Protein AF-A0A662G614-F1 (afdb_monomer_lite)

Foldseek 3Di:
DVVLLVVLVVLLVVLVVVVPDDDPVSVVLNVCLQVVLLVLLCCLLPDDLVVLLVVLVVLLVVLVVVQDDPDLCLLVQLVLLLLLLVQQLVCCVVPVDSLRSLLVCVVVPSPHQLSVQLNVCVVVVNPSVVSVVPGPDPSVVQLVVLSVVGDPSSNVSSVVVSVVSVVVSVVSVVVSVVLVVVVVVCVVVLVVLLVVLLVVLCCQQPPPDQHDSVSSSVSSSSSLSVQLSVQLSVCCVPPNNVSSNSRSSSSSSVSSSSNSVVCVVVPDDPDDPDD

Radius of gyration: 27.74 Å; chains: 1; bounding box: 68×32×70 Å

Sequence (275 aa):
MVTVAAFALAIELACWLATKRAHPRALATVGVSLALPLIASLAFVCLSEWWRLTIYSAAALLSWRLAPRVRVSLRRRYSELESLYLKLSKGLAVHGSIERALVEAAAEGVAASGVDDVARAVRSGTPLSRAMAKARDYGLASAIWACSRGGAKSAQVLEGLVRAVRVKSRIASEVEAELRTIEFRAKAVSAAVLTSLALLTLCSAYVLSPPDALRILCSAYLNSALLFSSSAAFFRLLYGGRGALAHATQALATFHLALTLASMLWPLPASGPLK

pLDDT: mean 76.11, std 12.01, range [36.31, 90.44]

Structure (mmCIF, N/CA/C/O backbone):
data_AF-A0A662G614-F1
#
_entry.id   AF-A0A662G614-F1
#
loop_
_atom_site.group_PDB
_atom_site.id
_atom_site.type_symbol
_atom_site.label_atom_id
_atom_site.label_alt_id
_atom_site.label_comp_id
_atom_site.label_asym_id
_atom_site.label_entity_id
_atom_site.label_seq_id
_atom_site.pdbx_PDB_ins_code
_atom_site.Cartn_x
_atom_site.Ca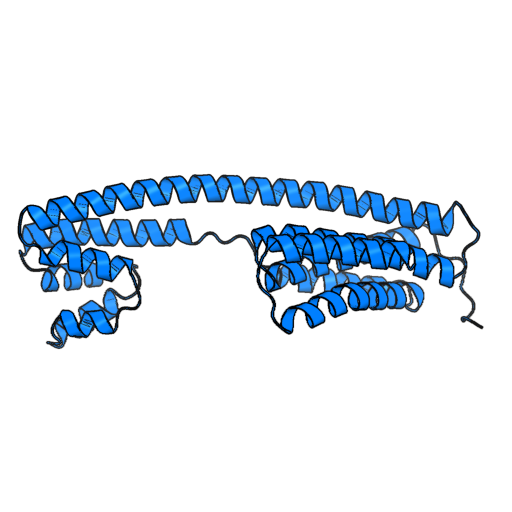rtn_y
_atom_site.Cartn_z
_atom_site.occupancy
_atom_site.B_iso_or_equiv
_atom_site.auth_seq_id
_atom_site.auth_comp_id
_atom_site.auth_asym_id
_atom_site.auth_atom_id
_atom_site.pdbx_PDB_model_num
ATOM 1 N N . MET A 1 1 ? 29.367 6.658 -14.139 1.00 39.22 1 MET A N 1
ATOM 2 C CA . MET A 1 1 ? 28.912 5.664 -13.133 1.00 39.22 1 MET A CA 1
ATOM 3 C C . MET A 1 1 ? 29.012 6.194 -11.701 1.00 39.22 1 MET A C 1
ATOM 5 O O . MET A 1 1 ? 28.018 6.112 -10.993 1.00 39.22 1 MET A O 1
ATOM 9 N N . VAL A 1 2 ? 30.140 6.793 -11.289 1.00 39.25 2 VAL A N 1
ATOM 10 C CA . VAL A 1 2 ? 30.345 7.332 -9.922 1.00 39.25 2 VAL A CA 1
ATOM 11 C C . VAL A 1 2 ? 29.312 8.397 -9.521 1.00 39.25 2 VAL A C 1
ATOM 13 O O . VAL A 1 2 ? 28.788 8.351 -8.417 1.00 39.25 2 VAL A O 1
ATOM 16 N N . THR A 1 3 ? 28.943 9.304 -10.428 1.00 48.22 3 THR A N 1
ATOM 17 C CA . THR A 1 3 ? 28.003 10.408 -10.153 1.00 48.22 3 THR A CA 1
ATOM 18 C C . THR A 1 3 ? 26.567 9.955 -9.896 1.00 48.22 3 THR A C 1
ATOM 20 O O . THR A 1 3 ? 25.885 10.529 -9.057 1.00 48.22 3 THR A O 1
ATOM 23 N N . VAL A 1 4 ? 26.106 8.899 -10.567 1.00 48.53 4 VAL A N 1
ATOM 24 C CA . VAL A 1 4 ? 24.734 8.382 -10.421 1.00 48.53 4 VAL A CA 1
ATOM 25 C C . VAL A 1 4 ? 24.623 7.409 -9.256 1.00 48.53 4 VAL A C 1
ATOM 27 O O . VAL A 1 4 ? 23.631 7.453 -8.541 1.00 48.53 4 VAL A O 1
ATOM 30 N N . ALA A 1 5 ? 25.655 6.598 -8.997 1.00 48.97 5 ALA A N 1
ATOM 31 C CA . ALA A 1 5 ? 25.738 5.841 -7.751 1.00 48.97 5 ALA A CA 1
ATOM 32 C C . ALA A 1 5 ? 25.752 6.795 -6.548 1.00 48.97 5 ALA A C 1
ATOM 34 O O . ALA A 1 5 ? 25.019 6.565 -5.595 1.00 48.97 5 ALA A O 1
ATOM 35 N N . ALA A 1 6 ? 26.500 7.903 -6.634 1.00 50.03 6 ALA A N 1
ATOM 36 C CA . ALA A 1 6 ? 26.504 8.960 -5.628 1.00 50.03 6 ALA A CA 1
ATOM 37 C C . ALA A 1 6 ? 25.151 9.679 -5.514 1.00 50.03 6 ALA A C 1
ATOM 39 O O . ALA A 1 6 ? 24.736 9.986 -4.405 1.00 50.03 6 ALA A O 1
ATOM 40 N N . PHE A 1 7 ? 24.435 9.909 -6.618 1.00 55.03 7 PHE A N 1
ATOM 41 C CA . PHE A 1 7 ? 23.106 10.529 -6.598 1.00 55.03 7 PHE A CA 1
ATOM 42 C C . PHE A 1 7 ? 22.022 9.592 -6.042 1.00 55.03 7 PHE A C 1
ATOM 44 O O . PHE A 1 7 ? 21.208 10.015 -5.228 1.00 55.03 7 PHE A O 1
ATOM 51 N N . ALA A 1 8 ? 22.044 8.306 -6.405 1.00 56.88 8 ALA A N 1
ATOM 52 C CA . ALA A 1 8 ? 21.176 7.280 -5.827 1.00 56.88 8 ALA A CA 1
ATOM 53 C C . ALA A 1 8 ? 21.454 7.107 -4.325 1.00 56.88 8 ALA A C 1
ATOM 55 O O . ALA A 1 8 ? 20.518 7.106 -3.528 1.00 56.88 8 ALA A O 1
ATOM 56 N N . LEU A 1 9 ? 22.736 7.073 -3.934 1.00 59.84 9 LEU A N 1
ATOM 57 C CA . LEU A 1 9 ? 23.162 7.119 -2.533 1.00 59.84 9 LEU A CA 1
ATOM 58 C C . LEU A 1 9 ? 22.688 8.397 -1.844 1.00 59.84 9 LEU A C 1
ATOM 60 O O . LEU A 1 9 ? 22.216 8.316 -0.721 1.00 59.84 9 LEU A O 1
ATOM 64 N N . ALA A 1 10 ? 22.769 9.559 -2.492 1.00 59.75 10 ALA A N 1
ATOM 65 C CA . ALA A 1 10 ? 22.331 10.829 -1.920 1.00 59.75 10 ALA A CA 1
ATOM 66 C C . ALA A 1 10 ? 20.809 10.879 -1.716 1.00 59.75 10 ALA A C 1
ATOM 68 O O . ALA A 1 10 ? 20.361 11.346 -0.672 1.00 59.75 10 ALA A O 1
ATOM 69 N N . ILE A 1 11 ? 20.013 10.356 -2.655 1.00 63.00 11 ILE A N 1
ATOM 70 C CA . ILE A 1 11 ? 18.554 10.228 -2.510 1.00 63.00 11 ILE A CA 1
ATOM 71 C C . ILE A 1 11 ? 18.213 9.257 -1.377 1.00 63.00 11 ILE A C 1
ATOM 73 O O . ILE A 1 11 ? 17.389 9.575 -0.517 1.00 63.00 11 ILE A O 1
ATOM 77 N N . GLU A 1 12 ? 18.861 8.089 -1.335 1.00 59.84 12 GLU A N 1
ATOM 78 C CA . GLU A 1 12 ? 18.658 7.130 -0.249 1.00 59.84 12 GLU A CA 1
ATOM 79 C C . GLU A 1 12 ? 19.067 7.711 1.107 1.00 59.84 12 GLU A C 1
ATOM 81 O O . GLU A 1 12 ? 18.325 7.553 2.077 1.00 59.84 12 GLU A O 1
ATOM 86 N N . LEU A 1 13 ? 20.190 8.432 1.172 1.00 59.84 13 LEU A N 1
ATOM 87 C CA . LEU A 1 13 ? 20.691 9.095 2.375 1.00 59.84 13 LEU A CA 1
ATOM 88 C C . LEU A 1 13 ? 19.757 10.230 2.822 1.00 59.84 13 LEU A C 1
ATOM 90 O O . LEU A 1 13 ? 19.479 10.354 4.012 1.00 59.84 13 LEU A O 1
ATOM 94 N N . ALA A 1 14 ? 19.213 11.023 1.896 1.00 58.59 14 ALA A N 1
ATOM 95 C CA . ALA A 1 14 ? 18.261 12.093 2.194 1.00 58.59 14 ALA A CA 1
ATOM 96 C C . ALA A 1 14 ? 16.925 11.543 2.726 1.00 58.59 14 ALA A C 1
ATOM 98 O O . ALA A 1 14 ? 16.431 11.991 3.763 1.00 58.59 14 ALA A O 1
ATOM 99 N N . CYS A 1 15 ? 16.366 10.509 2.088 1.00 58.72 15 CYS A N 1
ATOM 100 C CA . CYS A 1 15 ? 15.181 9.811 2.600 1.00 58.72 15 CYS A CA 1
ATOM 101 C C . CYS A 1 15 ? 15.453 9.080 3.928 1.00 58.72 15 CYS A C 1
ATOM 103 O O . CYS A 1 15 ? 14.560 8.943 4.772 1.00 58.72 15 CYS A O 1
ATOM 105 N N . TRP A 1 16 ? 16.683 8.612 4.142 1.00 63.28 16 TRP A N 1
ATOM 106 C CA . TRP A 1 16 ? 17.129 7.997 5.390 1.00 63.28 16 TRP A CA 1
ATOM 107 C C . TRP A 1 16 ? 17.225 9.016 6.536 1.00 63.28 16 TRP A C 1
ATOM 109 O O . TRP A 1 16 ? 16.670 8.767 7.610 1.00 63.28 16 TRP A O 1
ATOM 119 N N . LEU A 1 17 ? 17.813 10.194 6.296 1.00 57.22 17 LEU A N 1
ATOM 120 C CA . LEU A 1 17 ? 17.855 11.310 7.250 1.00 57.22 17 LEU A CA 1
ATOM 121 C C . LEU A 1 17 ? 16.446 11.786 7.627 1.00 57.22 17 LEU A C 1
ATOM 123 O O . LEU A 1 17 ? 16.172 12.041 8.801 1.00 57.22 17 LEU A O 1
ATOM 127 N N . ALA A 1 18 ? 15.522 11.809 6.664 1.00 55.72 18 ALA A N 1
ATOM 128 C CA . ALA A 1 18 ? 14.125 12.161 6.908 1.00 55.72 18 ALA A CA 1
ATOM 129 C C . ALA A 1 18 ? 13.377 11.151 7.806 1.00 55.72 18 ALA A C 1
ATOM 131 O O . ALA A 1 18 ? 12.386 11.511 8.436 1.00 55.72 18 ALA A O 1
ATOM 132 N N . THR A 1 19 ? 13.833 9.893 7.901 1.00 55.09 19 THR A N 1
ATOM 133 C CA . THR A 1 19 ? 13.103 8.811 8.596 1.00 55.09 19 THR A CA 1
ATOM 134 C C . THR A 1 19 ? 13.703 8.368 9.944 1.00 55.09 19 THR A C 1
ATOM 136 O O . THR A 1 19 ? 13.180 7.434 10.555 1.00 55.09 19 THR A O 1
ATOM 139 N N . LYS A 1 20 ? 14.743 9.058 10.454 1.00 49.66 20 LYS A N 1
ATOM 140 C CA . LYS A 1 20 ? 15.314 8.964 11.827 1.00 49.66 20 LYS A CA 1
ATOM 141 C C . LYS A 1 20 ? 15.357 7.555 12.465 1.00 49.66 20 LYS A C 1
ATOM 143 O O . LYS A 1 20 ? 15.019 7.396 13.638 1.00 49.66 20 LYS A O 1
ATOM 148 N N . ARG A 1 21 ? 15.777 6.502 11.748 1.00 49.00 21 ARG A N 1
ATOM 149 C CA . ARG A 1 21 ? 16.014 5.170 12.356 1.00 49.00 21 ARG A CA 1
ATOM 150 C C . ARG A 1 21 ? 17.241 4.477 11.755 1.00 49.00 21 ARG A C 1
ATOM 152 O O . ARG A 1 21 ? 17.197 3.995 10.626 1.00 49.00 21 ARG A O 1
ATOM 159 N N . ALA A 1 22 ? 18.320 4.400 12.535 1.00 47.94 22 ALA A N 1
ATOM 160 C CA . ALA A 1 22 ? 19.547 3.678 12.202 1.00 47.94 22 ALA A CA 1
ATOM 161 C C . ALA A 1 22 ? 19.478 2.222 12.708 1.00 47.94 22 ALA A C 1
ATOM 163 O O . ALA A 1 22 ? 19.281 1.978 13.894 1.00 47.94 22 ALA A O 1
ATOM 164 N N . HIS A 1 23 ? 19.623 1.250 11.803 1.00 52.94 23 HIS A N 1
ATOM 165 C CA . HIS A 1 23 ? 19.752 -0.182 12.107 1.00 52.94 23 HIS A CA 1
ATOM 166 C C . HIS A 1 23 ? 20.558 -0.868 10.981 1.00 52.94 23 HIS A C 1
ATOM 168 O O . HIS A 1 23 ? 20.475 -0.417 9.838 1.00 52.94 23 HIS A O 1
ATOM 174 N N . PRO A 1 24 ? 21.250 -1.999 11.232 1.00 51.75 24 PRO A N 1
ATOM 175 C CA . PRO A 1 24 ? 22.040 -2.747 10.236 1.00 51.75 24 PRO A CA 1
ATOM 176 C C . PRO A 1 24 ? 21.230 -3.219 9.015 1.00 51.75 24 PRO A C 1
ATOM 178 O O . PRO A 1 24 ? 21.784 -3.477 7.951 1.00 51.75 24 PRO A O 1
ATOM 181 N N . ARG A 1 25 ? 19.895 -3.242 9.120 1.00 54.78 25 ARG A N 1
ATOM 182 C CA . ARG A 1 25 ? 18.977 -3.473 7.993 1.00 54.78 25 ARG A CA 1
ATOM 183 C C . ARG A 1 25 ? 19.072 -2.400 6.894 1.00 54.78 25 ARG A C 1
ATOM 185 O O . ARG A 1 25 ? 18.639 -2.666 5.781 1.00 54.78 25 ARG A O 1
ATOM 192 N N . ALA A 1 26 ? 19.629 -1.221 7.186 1.00 53.09 26 ALA A N 1
ATOM 193 C CA . ALA A 1 26 ? 19.780 -0.121 6.233 1.00 53.09 26 ALA A CA 1
ATOM 194 C C . ALA A 1 26 ? 20.907 -0.356 5.208 1.00 53.09 26 ALA A C 1
ATOM 196 O O . ALA A 1 26 ? 20.728 -0.062 4.030 1.00 53.09 26 ALA A O 1
ATOM 197 N N . LEU A 1 27 ? 22.032 -0.954 5.616 1.00 58.38 27 LEU A N 1
ATOM 198 C CA . LEU A 1 27 ? 23.119 -1.307 4.691 1.00 58.38 27 LEU A CA 1
ATOM 199 C C . LEU A 1 27 ? 22.676 -2.382 3.693 1.00 58.38 27 LEU A C 1
ATOM 201 O O . LEU A 1 27 ? 22.980 -2.295 2.508 1.00 58.38 27 LEU A O 1
ATOM 205 N N . ALA A 1 28 ? 21.880 -3.349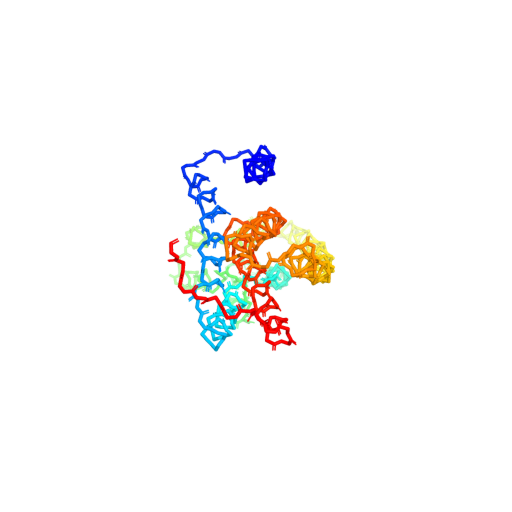 4.158 1.00 60.69 28 ALA A N 1
ATOM 206 C CA . ALA A 1 28 ? 21.289 -4.363 3.292 1.00 60.69 28 ALA A CA 1
ATOM 207 C C . ALA A 1 28 ? 20.357 -3.747 2.234 1.00 60.69 28 ALA A C 1
ATOM 209 O O . ALA A 1 28 ? 20.366 -4.187 1.091 1.00 60.69 28 ALA A O 1
ATOM 210 N N . THR A 1 29 ? 19.584 -2.708 2.578 1.00 62.81 29 THR A N 1
ATOM 211 C CA . THR A 1 29 ? 18.721 -2.030 1.597 1.00 62.81 29 THR A CA 1
ATOM 212 C C . THR A 1 29 ? 19.511 -1.241 0.557 1.00 62.81 29 THR A C 1
ATOM 214 O O . THR A 1 29 ? 19.190 -1.355 -0.618 1.00 62.81 29 THR A O 1
ATOM 217 N N . VAL A 1 30 ? 20.579 -0.541 0.955 1.00 63.66 30 VAL A N 1
ATOM 218 C CA . VAL A 1 30 ? 21.462 0.187 0.020 1.00 63.66 30 VAL A CA 1
ATOM 219 C C . VAL A 1 30 ? 22.172 -0.789 -0.926 1.00 63.66 30 VAL A C 1
ATOM 221 O O . VAL A 1 30 ? 22.232 -0.574 -2.135 1.00 63.66 30 VAL A O 1
ATOM 224 N N . GLY A 1 31 ? 22.657 -1.917 -0.393 1.00 65.81 31 GLY A N 1
ATOM 225 C CA . GLY A 1 31 ? 23.265 -2.977 -1.198 1.00 65.81 31 GLY A CA 1
ATOM 226 C C . GLY A 1 31 ? 22.298 -3.556 -2.233 1.00 65.81 31 GLY A C 1
ATOM 227 O O . GLY A 1 31 ? 22.670 -3.734 -3.390 1.00 65.81 31 GLY A O 1
ATOM 228 N N . VAL A 1 32 ? 21.037 -3.785 -1.852 1.00 70.94 32 VAL A N 1
ATOM 229 C CA . VAL A 1 32 ? 19.990 -4.253 -2.777 1.00 70.94 32 VAL A CA 1
ATOM 230 C C . VAL A 1 32 ? 19.685 -3.209 -3.854 1.00 70.94 32 VAL A C 1
ATOM 232 O O . VAL A 1 32 ? 19.549 -3.580 -5.019 1.00 70.94 32 VAL A O 1
ATOM 235 N N . SER A 1 33 ? 19.639 -1.922 -3.506 1.00 68.75 33 SER A N 1
ATOM 236 C CA . SER A 1 33 ? 19.368 -0.834 -4.456 1.00 68.75 33 SER A CA 1
ATOM 237 C C . SER A 1 33 ? 20.437 -0.660 -5.534 1.00 68.75 33 SER A C 1
ATOM 239 O O . SER A 1 33 ? 20.126 -0.159 -6.611 1.00 68.75 33 SER A O 1
ATOM 241 N N . LEU A 1 34 ? 21.671 -1.100 -5.280 1.00 70.94 34 LEU A N 1
ATOM 242 C CA . LEU A 1 34 ? 22.760 -1.093 -6.262 1.00 70.94 34 LEU A CA 1
ATOM 243 C C . LEU A 1 34 ? 22.887 -2.434 -7.000 1.00 70.94 34 LEU A C 1
ATOM 245 O O . LEU A 1 34 ? 23.072 -2.462 -8.216 1.00 70.94 34 LEU A O 1
ATOM 249 N N . ALA A 1 35 ? 22.763 -3.555 -6.285 1.00 78.81 35 ALA A N 1
ATOM 250 C CA . ALA A 1 35 ? 22.972 -4.883 -6.856 1.00 78.81 35 ALA A CA 1
ATOM 251 C C . ALA A 1 35 ? 21.825 -5.323 -7.772 1.00 78.81 35 ALA A C 1
ATOM 253 O O . ALA A 1 35 ? 22.065 -5.892 -8.835 1.00 78.81 35 ALA A O 1
ATOM 254 N N . LEU A 1 36 ? 20.573 -5.062 -7.387 1.00 82.88 36 LEU A N 1
ATOM 255 C CA . LEU A 1 36 ? 19.414 -5.564 -8.122 1.00 82.88 36 LEU A CA 1
ATOM 256 C C . LEU A 1 36 ? 19.290 -4.952 -9.536 1.00 82.88 36 LEU A C 1
ATOM 258 O O . LEU A 1 36 ? 19.113 -5.719 -10.486 1.00 82.88 36 LEU A O 1
ATOM 262 N N . PRO A 1 37 ? 19.448 -3.625 -9.730 1.00 85.69 37 PRO A N 1
ATOM 263 C CA . PRO A 1 37 ? 19.449 -3.026 -11.068 1.00 85.69 37 PRO A CA 1
ATOM 264 C C . PRO A 1 37 ? 20.630 -3.491 -11.928 1.00 85.69 37 PRO A C 1
ATOM 266 O O . PRO A 1 37 ? 20.484 -3.658 -13.140 1.00 85.69 37 PRO A O 1
ATOM 269 N N . LEU A 1 38 ? 21.788 -3.757 -11.311 1.00 81.31 38 LEU A N 1
ATOM 270 C CA . LEU A 1 38 ? 22.963 -4.286 -12.006 1.00 81.31 38 LEU A CA 1
ATOM 271 C C . LEU A 1 38 ? 22.713 -5.703 -12.527 1.00 81.31 38 LEU A C 1
ATOM 273 O O . LEU A 1 38 ? 22.938 -5.963 -13.706 1.00 81.31 38 LEU A O 1
ATOM 277 N N . ILE A 1 39 ? 22.203 -6.598 -11.676 1.00 84.69 39 ILE A N 1
ATOM 278 C CA . ILE A 1 39 ? 21.858 -7.977 -12.054 1.00 84.69 39 ILE A CA 1
ATOM 279 C C . ILE A 1 39 ? 20.809 -7.971 -13.170 1.00 84.69 39 ILE A C 1
ATOM 281 O O . ILE A 1 39 ? 20.954 -8.689 -14.158 1.00 84.69 39 ILE A O 1
ATOM 285 N N . ALA A 1 40 ? 19.776 -7.133 -13.043 1.00 85.88 40 ALA A N 1
ATOM 286 C CA . ALA A 1 40 ? 18.742 -7.006 -14.061 1.00 85.88 40 ALA A CA 1
ATOM 287 C C . ALA A 1 40 ? 19.309 -6.492 -15.394 1.00 85.88 40 ALA A C 1
ATOM 289 O O . ALA A 1 40 ? 18.959 -7.023 -16.441 1.00 85.88 40 ALA A O 1
ATOM 290 N N . SER A 1 41 ? 20.227 -5.526 -15.371 1.00 84.25 41 SER A N 1
ATOM 291 C CA . SER A 1 41 ? 20.857 -4.992 -16.586 1.00 84.25 41 SER A CA 1
ATOM 292 C C . SER A 1 41 ? 21.836 -5.982 -17.230 1.00 84.25 41 SER A C 1
ATOM 294 O O . SER A 1 41 ? 21.876 -6.088 -18.452 1.00 84.25 41 SER A O 1
ATOM 296 N N . LEU A 1 42 ? 22.574 -6.761 -16.432 1.00 80.62 42 LEU A N 1
ATOM 297 C CA . LEU A 1 42 ? 23.428 -7.850 -16.923 1.00 80.62 42 LEU A CA 1
ATOM 298 C C . LEU A 1 42 ? 22.600 -8.938 -17.608 1.00 80.62 42 LEU A C 1
ATOM 300 O O . LEU A 1 42 ? 22.906 -9.328 -18.731 1.00 80.62 42 LEU A O 1
ATOM 304 N N . ALA A 1 43 ? 21.510 -9.377 -16.973 1.00 82.06 43 ALA A N 1
ATOM 305 C CA . ALA A 1 43 ? 20.579 -10.328 -17.573 1.00 82.06 43 ALA A CA 1
ATOM 306 C C . ALA A 1 43 ? 20.003 -9.793 -18.897 1.00 82.06 43 ALA A C 1
ATOM 308 O O . ALA A 1 43 ? 19.879 -10.544 -19.862 1.00 82.06 43 ALA A O 1
ATOM 309 N N . PHE A 1 44 ? 19.730 -8.488 -18.978 1.00 83.62 44 PHE A N 1
ATOM 310 C CA . PHE A 1 44 ? 19.230 -7.864 -20.199 1.00 83.62 44 PHE A CA 1
ATOM 311 C C . PHE A 1 44 ? 20.250 -7.913 -21.335 1.00 83.62 44 PHE A C 1
ATOM 313 O O . PHE A 1 44 ? 19.849 -8.058 -22.474 1.00 83.62 44 PHE A O 1
ATOM 320 N N . VAL A 1 45 ? 21.551 -7.802 -21.069 1.00 80.88 45 VAL A N 1
ATOM 321 C CA . VAL A 1 45 ? 22.570 -7.832 -22.133 1.00 80.88 45 VAL A CA 1
ATOM 322 C C . VAL A 1 45 ? 22.970 -9.265 -22.493 1.00 80.88 45 VAL A C 1
ATOM 324 O O . VAL A 1 45 ? 23.131 -9.578 -23.668 1.00 80.88 45 VAL A O 1
ATOM 327 N N . CYS A 1 46 ? 23.097 -10.149 -21.502 1.00 81.06 46 CYS A N 1
ATOM 328 C CA . CYS A 1 46 ? 23.657 -11.490 -21.686 1.00 81.06 46 CYS A CA 1
ATOM 329 C C . CYS A 1 46 ? 22.659 -12.535 -22.200 1.00 81.06 46 CYS A C 1
ATOM 331 O O . CYS A 1 46 ? 23.070 -13.541 -22.774 1.00 81.06 46 CYS A O 1
ATOM 333 N N . LEU A 1 47 ? 21.360 -12.355 -21.957 1.00 82.62 47 LEU A N 1
ATOM 334 C CA . LEU A 1 47 ? 20.355 -13.354 -22.319 1.00 82.62 47 LEU A CA 1
ATOM 335 C C . LEU A 1 47 ? 19.853 -13.173 -23.751 1.00 82.62 47 LEU A C 1
ATOM 337 O O . LEU A 1 47 ? 19.895 -12.070 -24.288 1.00 82.62 47 LEU A O 1
ATOM 341 N N . SER A 1 48 ? 19.310 -14.233 -24.350 1.00 82.50 48 SER A N 1
ATOM 342 C CA . SER A 1 48 ? 18.567 -14.136 -25.610 1.00 82.50 48 SER A CA 1
ATOM 343 C C . SER A 1 48 ? 17.205 -13.464 -25.405 1.00 82.50 48 SER A C 1
ATOM 345 O O . SER A 1 48 ? 16.651 -13.466 -24.303 1.00 82.50 48 SER A O 1
ATOM 347 N N . GLU A 1 49 ? 16.638 -12.905 -26.472 1.00 80.50 49 GLU A N 1
ATOM 348 C CA . GLU A 1 49 ? 15.393 -12.125 -26.434 1.00 80.50 49 GLU A CA 1
ATOM 349 C C . GLU A 1 49 ? 14.216 -12.896 -25.813 1.00 80.50 49 GLU A C 1
ATOM 351 O O . GLU A 1 49 ? 13.527 -12.381 -24.930 1.00 80.50 49 GLU A O 1
ATOM 356 N N . TRP A 1 50 ? 14.039 -14.164 -26.193 1.00 83.31 50 TRP A N 1
ATOM 357 C CA . TRP A 1 50 ? 13.014 -15.045 -25.624 1.00 83.31 50 TRP A CA 1
ATOM 358 C C . TRP A 1 50 ? 13.186 -15.256 -24.117 1.00 83.31 50 TRP A C 1
ATOM 360 O O . TRP A 1 50 ? 12.209 -15.252 -23.362 1.00 83.31 50 TRP A O 1
ATOM 370 N N . TRP A 1 51 ? 14.427 -15.397 -23.648 1.00 85.25 51 TRP A N 1
ATOM 371 C CA . TRP A 1 51 ? 14.702 -15.618 -22.230 1.00 85.25 51 TRP A CA 1
ATOM 372 C C . TRP A 1 51 ? 14.496 -14.342 -21.407 1.00 85.25 51 TRP A C 1
ATOM 374 O O . TRP A 1 51 ? 13.911 -14.401 -20.324 1.00 85.25 51 TRP A O 1
ATOM 384 N N . ARG A 1 52 ? 14.872 -13.176 -21.955 1.00 86.81 52 ARG A N 1
ATOM 385 C CA . ARG A 1 52 ? 14.565 -11.858 -21.368 1.00 86.81 52 ARG A CA 1
ATOM 386 C C . ARG A 1 52 ? 13.059 -11.681 -21.189 1.00 86.81 52 ARG A C 1
ATOM 388 O O . ARG A 1 52 ? 12.610 -11.373 -20.086 1.00 86.81 52 ARG A O 1
ATOM 395 N N . LEU A 1 53 ? 12.279 -11.928 -22.247 1.00 87.56 53 LEU A N 1
ATOM 396 C CA . LEU A 1 53 ? 10.821 -11.794 -22.222 1.00 87.56 53 LEU A CA 1
ATOM 397 C C . LEU A 1 53 ? 10.216 -12.652 -21.106 1.00 87.56 53 LEU A C 1
ATOM 399 O O . LEU A 1 53 ? 9.429 -12.158 -20.299 1.00 87.56 53 LEU A O 1
ATOM 403 N N . THR A 1 54 ? 10.629 -13.918 -21.033 1.00 87.12 54 THR A N 1
ATOM 404 C CA . THR A 1 54 ? 10.120 -14.878 -20.048 1.00 87.12 54 THR A CA 1
ATOM 405 C C . THR A 1 54 ? 10.462 -14.451 -18.619 1.00 87.12 54 THR A C 1
ATOM 407 O O . THR A 1 54 ? 9.574 -14.373 -17.768 1.00 87.12 54 THR A O 1
ATOM 410 N N . ILE A 1 55 ? 11.728 -14.106 -18.354 1.00 88.81 55 ILE A N 1
ATOM 411 C CA . ILE A 1 55 ? 12.199 -13.724 -17.016 1.00 88.81 55 ILE A CA 1
ATOM 412 C C . ILE A 1 55 ? 11.539 -12.432 -16.539 1.00 88.81 55 ILE A C 1
ATOM 414 O O . ILE A 1 55 ? 11.016 -12.398 -15.424 1.00 88.81 55 ILE A O 1
ATOM 418 N N . TYR A 1 56 ? 11.523 -11.377 -17.358 1.00 90.12 56 TYR A N 1
ATOM 419 C CA . TYR A 1 56 ? 10.956 -10.097 -16.929 1.00 90.12 56 TYR A CA 1
ATOM 420 C C . TYR A 1 56 ? 9.431 -10.143 -16.825 1.00 90.12 56 TYR A C 1
ATOM 422 O O . TYR A 1 56 ? 8.880 -9.531 -15.912 1.00 90.12 56 TYR A O 1
ATOM 430 N N . SER A 1 57 ? 8.747 -10.928 -17.665 1.00 87.88 57 SER A N 1
ATOM 431 C CA . SER A 1 57 ? 7.303 -11.165 -17.521 1.00 87.88 57 SER A CA 1
ATOM 432 C C . SER A 1 57 ? 6.984 -11.908 -16.223 1.00 87.88 57 SER A C 1
ATOM 434 O O . SER A 1 57 ? 6.097 -11.495 -15.473 1.00 87.88 57 SER A O 1
ATOM 436 N N . ALA A 1 58 ? 7.738 -12.966 -15.908 1.00 89.94 58 ALA A N 1
ATOM 437 C CA . ALA A 1 58 ? 7.577 -13.710 -14.661 1.00 89.94 58 ALA A CA 1
ATOM 438 C C . ALA A 1 58 ? 7.882 -12.834 -13.435 1.00 89.94 58 ALA A C 1
ATOM 440 O O . ALA A 1 58 ? 7.112 -12.828 -12.473 1.00 89.94 58 ALA A O 1
ATOM 441 N N . ALA A 1 59 ? 8.959 -12.044 -13.481 1.00 87.19 59 ALA A N 1
ATOM 442 C CA . ALA A 1 59 ? 9.330 -11.119 -12.416 1.00 87.19 59 ALA A CA 1
ATOM 443 C C . ALA A 1 59 ? 8.274 -10.020 -12.211 1.00 87.19 59 ALA A C 1
ATOM 445 O O . ALA A 1 59 ? 7.917 -9.726 -11.068 1.00 87.19 59 ALA A O 1
ATOM 446 N N . ALA A 1 60 ? 7.724 -9.449 -13.288 1.00 87.81 60 ALA A N 1
ATOM 447 C CA . ALA A 1 60 ? 6.652 -8.457 -13.220 1.00 87.81 60 ALA A CA 1
ATOM 448 C C . ALA A 1 60 ? 5.364 -9.052 -12.624 1.00 87.81 60 ALA A C 1
ATOM 450 O O . ALA A 1 60 ? 4.747 -8.443 -11.751 1.00 87.81 60 ALA A O 1
ATOM 451 N N . LEU A 1 61 ? 4.989 -10.272 -13.022 1.00 88.12 61 LEU A N 1
ATOM 452 C CA . LEU A 1 61 ? 3.808 -10.958 -12.494 1.00 88.12 61 LEU A CA 1
ATOM 453 C C . LEU A 1 61 ? 3.969 -11.325 -11.010 1.00 88.12 61 LEU A C 1
ATOM 455 O O . LEU A 1 61 ? 3.057 -11.112 -10.207 1.00 88.12 61 LEU A O 1
ATOM 459 N N . LEU A 1 62 ? 5.127 -11.874 -10.638 1.00 87.38 62 LEU A N 1
ATOM 460 C CA . LEU A 1 62 ? 5.426 -12.277 -9.266 1.00 87.38 62 LEU A CA 1
ATOM 461 C C . LEU A 1 62 ? 5.458 -11.059 -8.338 1.00 87.38 62 LEU A C 1
ATOM 463 O O . LEU A 1 62 ? 4.801 -11.060 -7.298 1.00 87.38 62 LEU A O 1
ATOM 467 N N . SER A 1 63 ? 6.168 -10.002 -8.735 1.00 84.44 63 SER A N 1
ATOM 468 C CA . SER A 1 63 ? 6.235 -8.759 -7.963 1.00 84.44 63 SER A CA 1
ATOM 469 C C . SER A 1 63 ? 4.869 -8.086 -7.849 1.00 84.44 63 SER A C 1
ATOM 471 O O . SER A 1 63 ? 4.514 -7.674 -6.752 1.00 84.44 63 SER A O 1
ATOM 473 N N . TRP A 1 64 ? 4.041 -8.083 -8.900 1.00 81.06 64 TRP A N 1
ATOM 474 C CA . TRP A 1 64 ? 2.662 -7.584 -8.827 1.00 81.06 64 TRP A CA 1
ATOM 475 C C . TRP A 1 64 ? 1.780 -8.377 -7.851 1.00 81.06 64 TRP A C 1
ATOM 477 O O . TRP A 1 64 ? 0.949 -7.801 -7.145 1.00 81.06 64 TRP A O 1
ATOM 487 N N . ARG A 1 65 ? 1.950 -9.705 -7.778 1.00 82.62 65 ARG A N 1
ATOM 488 C CA . ARG A 1 65 ? 1.229 -10.549 -6.808 1.00 82.62 65 ARG A CA 1
ATOM 489 C C . ARG A 1 65 ? 1.688 -10.310 -5.371 1.00 82.62 65 ARG A C 1
ATOM 491 O O . ARG A 1 65 ? 0.864 -10.371 -4.461 1.00 82.62 65 ARG A O 1
ATOM 498 N N . LEU A 1 66 ? 2.982 -10.066 -5.177 1.00 79.69 66 LEU A N 1
ATOM 499 C CA . LEU A 1 66 ? 3.595 -9.848 -3.865 1.00 79.69 66 LEU A CA 1
ATOM 500 C C . LEU A 1 66 ? 3.506 -8.391 -3.390 1.00 79.69 66 LEU A C 1
ATOM 502 O O . LEU A 1 66 ? 3.655 -8.131 -2.195 1.00 79.69 66 LEU A O 1
ATOM 506 N N . ALA A 1 67 ? 3.267 -7.445 -4.300 1.00 72.75 67 ALA A N 1
ATOM 507 C CA . ALA A 1 67 ? 3.164 -6.032 -3.989 1.00 72.75 67 ALA A CA 1
ATOM 508 C C . ALA A 1 67 ? 2.001 -5.796 -3.012 1.00 72.75 67 ALA A C 1
ATOM 510 O O . ALA A 1 67 ? 0.853 -6.167 -3.298 1.00 72.75 67 ALA A O 1
ATOM 511 N N . PRO A 1 68 ? 2.259 -5.178 -1.844 1.00 67.62 68 PRO A N 1
ATOM 512 C CA . PRO A 1 68 ? 1.192 -4.875 -0.913 1.00 67.62 68 PRO A CA 1
ATOM 513 C C . PRO A 1 68 ? 0.231 -3.892 -1.570 1.00 67.62 68 PRO A C 1
ATOM 515 O O . PRO A 1 68 ? 0.622 -2.825 -2.046 1.00 67.62 68 PRO A O 1
ATOM 518 N N . ARG A 1 69 ? -1.045 -4.272 -1.591 1.00 67.31 69 ARG A N 1
ATOM 519 C CA . ARG A 1 69 ? -2.137 -3.398 -2.019 1.00 67.31 69 ARG A CA 1
ATOM 520 C C . ARG A 1 69 ? -2.519 -2.500 -0.852 1.00 67.31 69 ARG A C 1
ATOM 522 O O . ARG A 1 69 ? -2.534 -2.980 0.285 1.00 67.31 69 ARG A O 1
ATOM 529 N N . VAL A 1 70 ? -2.889 -1.245 -1.120 1.00 58.56 70 VAL A N 1
ATOM 530 C CA . VAL A 1 70 ? -3.567 -0.415 -0.115 1.00 58.56 70 VAL A CA 1
ATOM 531 C C . VAL A 1 70 ? -4.835 -1.157 0.308 1.00 58.56 70 VAL A C 1
ATOM 533 O O . VAL A 1 70 ? -5.824 -1.207 -0.417 1.00 58.56 70 VAL A O 1
ATOM 536 N N . ARG A 1 71 ? -4.799 -1.800 1.475 1.00 55.31 71 ARG A N 1
ATOM 537 C CA . ARG A 1 71 ? -5.981 -2.359 2.128 1.00 55.31 71 ARG A CA 1
ATOM 538 C C . ARG A 1 71 ? -6.170 -1.601 3.424 1.00 55.31 71 ARG A C 1
ATOM 540 O O . ARG A 1 71 ? -5.607 -1.962 4.453 1.00 55.31 71 ARG A O 1
ATOM 547 N N . VAL A 1 72 ? -6.963 -0.539 3.369 1.00 54.78 72 VAL A N 1
ATOM 548 C CA . VAL A 1 72 ? -7.389 0.167 4.573 1.00 54.78 72 VAL A CA 1
ATOM 549 C C . VAL A 1 72 ? -8.532 -0.640 5.193 1.00 54.78 72 VAL A C 1
ATOM 551 O O . VAL A 1 72 ? -9.702 -0.430 4.904 1.00 54.78 72 VAL A O 1
ATOM 554 N N . SER A 1 73 ? -8.208 -1.609 6.056 1.00 60.31 73 SER A N 1
ATOM 555 C CA . SER A 1 73 ? -9.225 -2.346 6.832 1.00 60.31 73 SER A CA 1
ATOM 556 C C . SER A 1 73 ? -9.786 -1.534 8.008 1.00 60.31 73 SER A C 1
ATOM 558 O O . SER A 1 73 ? -10.641 -2.021 8.747 1.00 60.31 73 SER A O 1
ATOM 560 N N . LEU A 1 74 ? -9.338 -0.284 8.176 1.00 64.38 74 LEU A N 1
ATOM 561 C CA . LEU A 1 74 ? -9.758 0.601 9.262 1.00 64.38 74 LEU A CA 1
ATOM 562 C C . LEU A 1 74 ? -11.256 0.894 9.217 1.00 64.38 74 LEU A C 1
ATOM 564 O O . LEU A 1 74 ? -11.887 0.885 10.265 1.00 64.38 74 LEU A O 1
ATOM 568 N N . ARG A 1 75 ? -11.846 1.072 8.027 1.00 69.19 75 ARG A N 1
ATOM 569 C CA . ARG A 1 75 ? -13.293 1.295 7.896 1.00 69.19 75 ARG A CA 1
ATOM 570 C C . ARG A 1 75 ? -14.098 0.129 8.467 1.00 69.19 75 ARG A C 1
ATOM 572 O O . ARG A 1 75 ? -15.007 0.345 9.260 1.00 69.19 75 ARG A O 1
ATOM 579 N N . ARG A 1 76 ? -13.717 -1.102 8.113 1.00 75.56 76 ARG A N 1
ATOM 580 C CA . ARG A 1 76 ? -14.350 -2.322 8.630 1.00 75.56 76 ARG A CA 1
ATOM 581 C C . ARG A 1 76 ? -14.183 -2.423 10.149 1.00 75.56 76 ARG A C 1
ATOM 583 O O . ARG A 1 76 ? -15.160 -2.622 10.864 1.00 75.56 76 ARG A O 1
ATOM 590 N N . ARG A 1 77 ? -12.975 -2.160 10.651 1.00 78.19 77 ARG A N 1
ATOM 591 C CA . ARG A 1 77 ? -12.693 -2.164 12.091 1.00 78.19 77 ARG A CA 1
ATOM 592 C C . ARG A 1 77 ? -13.492 -1.104 12.859 1.00 78.19 77 ARG A C 1
ATOM 594 O O . ARG A 1 77 ? -13.990 -1.382 13.943 1.00 78.19 77 ARG A O 1
ATOM 601 N N . TYR A 1 78 ? -13.640 0.104 12.314 1.00 81.69 78 TYR A N 1
ATOM 602 C CA . TYR A 1 78 ? -14.453 1.152 12.934 1.00 81.69 78 TYR A CA 1
ATOM 603 C C . TYR A 1 78 ? -15.943 0.810 12.902 1.00 81.69 78 TYR A C 1
ATOM 605 O O . TYR A 1 78 ? -16.608 1.020 13.909 1.00 81.69 78 TYR A O 1
ATOM 613 N N . SER A 1 79 ? -16.453 0.204 11.824 1.00 80.81 79 SER A N 1
ATOM 614 C CA . SER A 1 79 ? -17.841 -0.280 11.797 1.00 80.81 79 SER A CA 1
ATOM 615 C C . SER A 1 79 ? -18.102 -1.401 12.810 1.00 80.81 79 SER A C 1
ATOM 617 O O . SER A 1 79 ? -19.139 -1.407 13.468 1.00 80.81 79 SER A O 1
ATOM 619 N N . GLU A 1 80 ? -17.142 -2.311 13.001 1.00 85.75 80 GLU A N 1
ATOM 620 C CA . GLU A 1 80 ? -17.228 -3.378 14.005 1.00 85.75 80 GLU A CA 1
ATOM 621 C C . GLU A 1 80 ? -17.260 -2.787 15.427 1.00 85.75 80 GLU A C 1
ATOM 623 O O . GLU A 1 80 ? -18.121 -3.151 16.228 1.00 85.75 80 GLU A O 1
ATOM 628 N N . LEU A 1 81 ? -16.404 -1.802 15.723 1.00 84.81 81 LEU A N 1
ATOM 629 C CA . LEU A 1 81 ? -16.398 -1.099 17.013 1.00 84.81 81 LEU A CA 1
ATOM 630 C C . LEU A 1 81 ? -17.661 -0.262 17.251 1.00 84.81 81 LEU A C 1
ATOM 632 O O . LEU A 1 81 ? -18.179 -0.249 18.365 1.00 84.81 81 LEU A O 1
ATOM 636 N N . GLU A 1 82 ? -18.179 0.415 16.225 1.00 86.81 82 GLU A N 1
ATOM 637 C CA . GLU A 1 82 ? -19.443 1.148 16.329 1.00 86.81 82 GLU A CA 1
ATOM 638 C C . GLU A 1 82 ? -20.593 0.199 16.682 1.00 86.81 82 GLU A C 1
ATOM 640 O O . GLU A 1 82 ? -21.364 0.480 17.602 1.00 86.81 82 GLU A O 1
ATOM 645 N N . SER A 1 83 ? -20.668 -0.949 15.999 1.00 86.81 83 SER A N 1
ATOM 646 C CA . SER A 1 83 ? -21.686 -1.966 16.271 1.00 86.81 83 SER A CA 1
ATOM 647 C C . SER A 1 83 ? -21.597 -2.492 17.706 1.00 86.81 83 SER A C 1
ATOM 649 O O . SER A 1 83 ? -22.617 -2.586 18.386 1.00 86.81 83 SER A O 1
ATOM 651 N N . LEU A 1 84 ? -20.381 -2.735 18.207 1.00 86.81 84 LEU A N 1
ATOM 652 C CA . LEU A 1 84 ? -20.136 -3.153 19.584 1.00 86.81 84 LEU A CA 1
ATOM 653 C C . LEU A 1 84 ? -20.645 -2.109 20.585 1.00 86.81 84 LEU A C 1
ATOM 655 O O . LEU A 1 84 ? -21.378 -2.451 21.510 1.00 86.81 84 LEU A O 1
ATOM 659 N N . TYR A 1 85 ? -20.280 -0.838 20.412 1.00 88.56 85 TYR A N 1
ATOM 660 C CA . TYR A 1 85 ? -20.639 0.215 21.366 1.00 88.56 85 TYR A CA 1
ATOM 661 C C . TYR A 1 85 ? -22.148 0.483 21.398 1.00 88.56 85 TYR A C 1
ATOM 663 O O . TYR A 1 85 ? -22.704 0.688 22.476 1.00 88.56 85 TYR A O 1
ATOM 671 N N . LEU A 1 86 ? -22.817 0.428 20.241 1.00 86.88 86 LEU A N 1
ATOM 672 C CA . LEU A 1 86 ? -24.274 0.558 20.143 1.00 86.88 86 LEU A CA 1
ATOM 673 C C . LEU A 1 86 ? -25.014 -0.619 20.786 1.00 86.88 86 LEU A C 1
ATOM 675 O O . LEU A 1 86 ? -26.064 -0.420 21.395 1.00 86.88 86 LEU A O 1
ATOM 679 N N . LYS A 1 87 ? -24.499 -1.846 20.658 1.00 87.31 87 LYS A N 1
ATOM 680 C CA . LYS A 1 87 ? -25.114 -3.004 21.320 1.00 87.31 87 LYS A CA 1
ATOM 681 C C . LYS A 1 87 ? -24.891 -2.986 22.821 1.00 87.31 87 LYS A C 1
ATOM 683 O O . LYS A 1 87 ? -25.827 -3.240 23.568 1.00 87.31 87 LYS A O 1
ATOM 688 N N . LEU A 1 88 ? -23.695 -2.611 23.271 1.00 85.19 88 LEU A N 1
ATOM 689 C CA . LEU A 1 88 ? -23.415 -2.478 24.697 1.00 85.19 88 LEU A CA 1
ATOM 690 C C . LEU A 1 88 ? -24.281 -1.399 25.345 1.00 85.19 88 LEU A C 1
ATOM 692 O O . LEU A 1 88 ? -24.824 -1.647 26.415 1.00 85.19 88 LEU A O 1
ATOM 696 N N . SER A 1 89 ? -24.479 -0.243 24.702 1.00 84.44 89 SER A N 1
ATOM 697 C CA . SER A 1 89 ? -25.338 0.808 25.262 1.00 84.44 89 SER A CA 1
ATOM 698 C C . SER A 1 89 ? -26.793 0.352 25.413 1.00 84.44 89 SER A C 1
ATOM 700 O O . SER A 1 89 ? -27.398 0.601 26.456 1.00 84.44 89 SER A O 1
ATOM 702 N N . LYS A 1 90 ? -27.329 -0.379 24.425 1.00 85.19 90 LYS A N 1
ATOM 703 C CA . LYS A 1 90 ? -28.662 -0.997 24.498 1.00 85.19 90 LYS A CA 1
ATOM 704 C C . LYS A 1 90 ? -28.735 -2.072 25.582 1.00 85.19 90 LYS A C 1
ATOM 706 O O . LYS A 1 90 ? -29.616 -2.011 26.431 1.00 85.19 90 LYS A O 1
ATOM 711 N N . GLY A 1 91 ? -27.790 -3.011 25.601 1.00 82.44 91 GLY A N 1
ATOM 712 C CA . GLY A 1 91 ? -27.764 -4.101 26.578 1.00 82.44 91 GLY A CA 1
ATOM 713 C C . GLY A 1 91 ? -27.598 -3.607 28.019 1.00 82.44 91 GLY A C 1
ATOM 714 O O . GLY A 1 91 ? -28.217 -4.142 28.933 1.00 82.44 91 GLY A O 1
ATOM 715 N N . LEU A 1 92 ? -26.837 -2.531 28.244 1.00 83.31 92 LEU A N 1
ATOM 716 C CA . LEU A 1 92 ? -26.737 -1.885 29.559 1.00 83.31 92 LEU A CA 1
ATOM 717 C C . LEU A 1 92 ? -28.047 -1.234 29.995 1.00 83.31 92 LEU A C 1
ATOM 719 O O . LEU A 1 92 ? -28.378 -1.305 31.176 1.00 83.31 92 LEU A O 1
ATOM 723 N N . ALA A 1 93 ? -28.789 -0.627 29.066 1.00 81.38 93 ALA A N 1
ATOM 724 C CA . ALA A 1 93 ? -30.092 -0.041 29.364 1.00 81.38 93 ALA A CA 1
ATOM 725 C C . ALA A 1 93 ? -31.141 -1.107 29.728 1.00 81.38 93 ALA A C 1
ATOM 727 O O . ALA A 1 93 ? -31.986 -0.851 30.579 1.00 81.38 93 ALA A O 1
ATOM 728 N N . VAL A 1 94 ? -31.070 -2.296 29.117 1.00 81.88 94 VAL A N 1
ATOM 729 C CA . VAL A 1 94 ? -32.028 -3.390 29.353 1.00 81.88 94 VAL A CA 1
ATOM 730 C C . VAL A 1 94 ? -31.650 -4.239 30.572 1.00 81.88 94 VAL A C 1
ATOM 732 O O . VAL A 1 94 ? -32.500 -4.537 31.406 1.00 81.88 94 VAL A O 1
ATOM 735 N N . HIS A 1 95 ? -30.381 -4.632 30.702 1.00 79.94 95 HIS A N 1
ATOM 736 C CA . HIS A 1 95 ? -29.961 -5.645 31.679 1.00 79.94 95 HIS A CA 1
ATOM 737 C C . HIS A 1 95 ? -29.236 -5.080 32.899 1.00 79.94 95 HIS A C 1
ATOM 739 O O . HIS A 1 95 ? -29.014 -5.822 33.858 1.00 79.94 95 HIS A O 1
ATOM 745 N N . GLY A 1 96 ? -28.786 -3.819 32.854 1.00 76.38 96 GLY A N 1
ATOM 746 C CA . GLY A 1 96 ? -27.991 -3.185 33.914 1.00 76.38 96 GLY A CA 1
ATOM 747 C C . GLY A 1 96 ? -26.625 -3.837 34.180 1.00 76.38 96 GLY A C 1
ATOM 748 O O . GLY A 1 96 ? -25.876 -3.368 35.032 1.00 76.38 96 GLY A O 1
ATOM 749 N N . SER A 1 97 ? -26.286 -4.908 33.455 1.00 82.56 97 SER A N 1
ATOM 750 C CA . SER A 1 97 ? -25.073 -5.704 33.623 1.00 82.56 97 SER A CA 1
ATOM 751 C C . SER A 1 97 ? -24.301 -5.772 32.315 1.00 82.56 97 SER A C 1
ATOM 753 O O . SER A 1 97 ? -24.818 -6.200 31.280 1.00 82.56 97 SER A O 1
ATOM 755 N N . I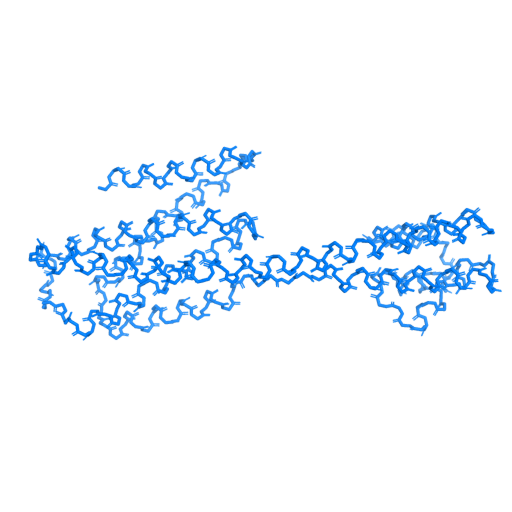LE A 1 98 ? -23.028 -5.392 32.387 1.00 84.88 98 ILE A N 1
ATOM 756 C CA . ILE A 1 98 ? -22.112 -5.446 31.251 1.00 84.88 98 ILE A CA 1
ATOM 757 C C . ILE A 1 98 ? -21.846 -6.883 30.784 1.00 84.88 98 ILE A C 1
ATOM 759 O O . ILE A 1 98 ? -21.680 -7.131 29.594 1.00 84.88 98 ILE A O 1
ATOM 763 N N . GLU A 1 99 ? -21.828 -7.836 31.713 1.00 85.44 99 GLU A N 1
ATOM 764 C CA . GLU A 1 99 ? -21.550 -9.242 31.430 1.00 85.44 99 GLU A CA 1
ATOM 765 C C . GLU A 1 99 ? -22.656 -9.845 30.562 1.00 85.44 99 GLU A C 1
ATOM 767 O O . GLU A 1 99 ? -22.366 -10.506 29.566 1.00 85.44 99 GLU A O 1
ATOM 772 N N . ARG A 1 100 ? -23.920 -9.530 30.877 1.00 84.12 100 ARG A N 1
ATOM 773 C CA . ARG A 1 100 ? -25.076 -9.931 30.061 1.00 84.12 100 ARG A CA 1
ATOM 774 C C . ARG A 1 100 ? -25.066 -9.248 28.694 1.00 84.12 100 ARG A C 1
ATOM 776 O O . ARG A 1 100 ? -25.181 -9.933 27.684 1.00 84.12 100 ARG A O 1
ATOM 783 N N . ALA A 1 101 ? -24.798 -7.941 28.654 1.00 85.69 101 ALA A N 1
ATOM 784 C CA . ALA A 1 101 ? -24.722 -7.185 27.403 1.00 85.69 101 ALA A CA 1
ATOM 785 C C . ALA A 1 101 ? -23.613 -7.691 26.454 1.00 85.69 101 ALA A C 1
ATOM 787 O O . ALA A 1 101 ? -23.804 -7.732 25.241 1.00 85.69 101 ALA A O 1
ATOM 788 N N . LEU A 1 102 ? -22.454 -8.107 26.982 1.00 85.44 102 LEU A N 1
ATOM 789 C CA . LEU A 1 102 ? -21.369 -8.706 26.190 1.00 85.44 102 LEU A CA 1
ATOM 790 C C . LEU A 1 102 ? -21.738 -10.092 25.657 1.00 85.44 102 LEU A C 1
ATOM 792 O O . LEU A 1 102 ? -21.409 -10.429 24.520 1.00 85.44 102 LEU A O 1
ATOM 796 N N . VAL A 1 103 ? -22.418 -10.896 26.475 1.00 86.25 103 VAL A N 1
ATOM 797 C CA . VAL A 1 103 ? -22.869 -12.240 26.102 1.00 86.25 103 VAL A CA 1
ATOM 798 C C . VAL A 1 103 ? -23.923 -12.199 24.996 1.00 86.25 103 VAL A C 1
ATOM 800 O O . VAL A 1 103 ? -23.876 -13.047 24.102 1.00 86.25 103 VAL A O 1
ATOM 803 N N . GLU A 1 104 ? -24.823 -11.220 25.032 1.00 87.31 104 GLU A N 1
ATOM 804 C CA . GLU A 1 104 ? -25.816 -10.963 23.984 1.00 87.31 104 GLU A CA 1
ATOM 805 C C . GLU A 1 104 ? -25.182 -10.377 22.725 1.00 87.31 104 GLU A C 1
ATOM 807 O O . GLU A 1 104 ? -25.446 -10.862 21.629 1.00 87.31 104 GLU A O 1
ATOM 812 N N . ALA A 1 105 ? -24.267 -9.412 22.860 1.00 85.56 105 ALA A N 1
ATOM 813 C CA . ALA A 1 105 ? -23.533 -8.873 21.717 1.00 85.56 105 ALA A CA 1
ATOM 814 C C . ALA A 1 105 ? -22.774 -9.974 20.948 1.00 85.56 105 ALA A C 1
ATOM 816 O O . ALA A 1 105 ? -22.780 -9.973 19.716 1.00 85.56 105 ALA A O 1
ATOM 817 N N . ALA A 1 106 ? -22.174 -10.934 21.661 1.00 86.19 106 ALA A N 1
ATOM 818 C CA . ALA A 1 106 ? -21.554 -12.119 21.067 1.00 86.19 106 ALA A CA 1
ATOM 819 C C . ALA A 1 106 ? -22.586 -13.072 20.434 1.00 86.19 106 ALA A C 1
ATOM 821 O O . ALA A 1 106 ? -22.384 -13.557 19.325 1.00 86.19 106 ALA A O 1
ATOM 822 N N . ALA A 1 107 ? -23.715 -13.327 21.107 1.00 86.50 107 ALA A N 1
ATOM 823 C CA . ALA A 1 107 ? -24.774 -14.197 20.586 1.00 86.50 107 ALA A CA 1
ATOM 824 C C . ALA A 1 107 ? -25.394 -13.659 19.286 1.00 86.50 107 ALA A C 1
ATOM 826 O O . ALA A 1 107 ? -25.716 -14.425 18.384 1.00 86.50 107 ALA A O 1
ATOM 827 N N . GLU A 1 108 ? -25.500 -12.339 19.161 1.00 85.06 108 GLU A N 1
ATOM 828 C CA . GLU A 1 108 ? -25.951 -11.665 17.946 1.00 85.06 108 GLU A CA 1
ATOM 829 C C . GLU A 1 108 ? -24.826 -11.443 16.909 1.00 85.06 108 GLU A C 1
ATOM 831 O O . GLU A 1 108 ? -24.986 -10.644 15.981 1.00 85.06 108 GLU A O 1
ATOM 836 N N . GLY A 1 109 ? -23.664 -12.078 17.084 1.00 81.88 109 GLY A N 1
ATOM 837 C CA . GLY A 1 109 ? -22.590 -12.113 16.091 1.00 81.88 109 GLY A CA 1
ATOM 838 C C . GLY A 1 109 ? -21.866 -10.784 15.853 1.00 81.88 109 GLY A C 1
ATOM 839 O O . GLY A 1 109 ? -21.504 -10.484 14.715 1.00 81.88 109 GLY A O 1
ATOM 840 N N . VAL A 1 110 ? -21.652 -9.952 16.883 1.00 83.31 110 VAL A N 1
ATOM 841 C CA . VAL A 1 110 ? -20.804 -8.753 16.736 1.00 83.31 110 VAL A CA 1
ATOM 842 C C . VAL A 1 110 ? -19.376 -9.159 16.376 1.00 83.31 110 VAL A C 1
ATOM 844 O O . VAL A 1 110 ? -18.645 -9.701 17.195 1.00 83.31 110 VAL A O 1
ATOM 847 N N . ALA A 1 111 ? -18.949 -8.806 15.164 1.00 79.50 111 ALA A N 1
ATOM 848 C CA . ALA A 1 111 ? -17.654 -9.191 14.601 1.00 79.50 111 ALA A CA 1
ATOM 849 C C . ALA A 1 111 ? -16.431 -8.465 15.209 1.00 79.50 111 ALA A C 1
ATOM 851 O O . ALA A 1 111 ? -15.329 -8.560 14.672 1.00 79.50 111 ALA A O 1
ATOM 852 N N . ALA A 1 112 ? -16.592 -7.723 16.309 1.00 79.50 112 ALA A N 1
ATOM 853 C CA . ALA A 1 112 ? -15.475 -7.032 16.940 1.00 79.50 112 ALA A CA 1
ATOM 854 C C . ALA A 1 112 ? -14.517 -8.035 17.606 1.00 79.50 112 ALA A C 1
ATOM 856 O O . ALA A 1 112 ? -14.913 -8.900 18.389 1.00 79.50 112 ALA A O 1
ATOM 857 N N . SER A 1 113 ? -13.227 -7.893 17.295 1.00 80.44 113 SER A N 1
ATOM 858 C CA . SER A 1 113 ? -12.170 -8.795 17.758 1.00 80.44 113 SER A CA 1
ATOM 859 C C . SER A 1 113 ? -12.179 -8.976 19.282 1.00 80.44 113 SER A C 1
ATOM 861 O O . SER A 1 113 ? -12.083 -8.007 20.035 1.00 80.44 113 SER A O 1
ATOM 863 N N . GLY A 1 114 ? -12.219 -10.233 19.732 1.00 81.94 114 GLY A N 1
ATOM 864 C CA . GLY A 1 114 ? -12.119 -10.613 21.145 1.00 81.94 114 GLY A CA 1
ATOM 865 C C . GLY A 1 114 ? -13.435 -10.593 21.929 1.00 81.94 114 GLY A C 1
ATOM 866 O O . GLY A 1 114 ? -13.434 -11.009 23.085 1.00 81.94 114 GLY A O 1
ATOM 867 N N . VAL A 1 115 ? -14.555 -10.166 21.333 1.00 85.81 115 VAL A N 1
ATOM 868 C CA . VAL A 1 115 ? -15.872 -10.179 22.002 1.00 85.81 115 VAL A CA 1
ATOM 869 C C . VAL A 1 115 ? -16.303 -11.605 22.342 1.00 85.81 115 VAL A C 1
ATOM 871 O O . VAL A 1 115 ? -16.669 -11.869 23.484 1.00 85.81 115 VAL A O 1
ATOM 874 N N . ASP A 1 116 ? -16.173 -12.543 21.401 1.00 86.31 116 ASP A N 1
ATOM 875 C CA . ASP A 1 116 ? -16.553 -13.947 21.609 1.00 86.31 116 ASP A CA 1
ATOM 876 C C . ASP A 1 116 ? -15.686 -14.658 22.652 1.00 86.31 116 ASP A C 1
ATOM 878 O O . ASP A 1 116 ? -16.173 -15.510 23.398 1.00 86.31 116 ASP A O 1
ATOM 882 N N . ASP A 1 117 ? -14.393 -14.330 22.711 1.00 85.88 117 ASP A N 1
ATOM 883 C CA . ASP A 1 117 ? -13.466 -14.888 23.702 1.00 85.88 117 ASP A CA 1
ATOM 884 C C . ASP A 1 117 ? -13.833 -14.420 25.113 1.00 85.88 117 ASP A C 1
ATOM 886 O O . ASP A 1 117 ? -13.860 -15.208 26.062 1.00 85.88 117 ASP A O 1
ATOM 890 N N . VAL A 1 118 ? -14.162 -13.135 25.242 1.00 85.00 118 VAL A N 1
ATOM 891 C CA . VAL A 1 118 ? -14.559 -12.517 26.508 1.00 85.00 118 VAL A CA 1
ATOM 892 C C . VAL A 1 118 ? -15.925 -13.024 26.944 1.00 85.00 118 VAL A C 1
ATOM 894 O O . VAL A 1 118 ? -16.081 -13.413 28.099 1.00 85.00 118 VAL A O 1
ATOM 897 N N . ALA A 1 119 ? -16.893 -13.096 26.030 1.00 86.25 119 ALA A N 1
ATOM 898 C CA . ALA A 1 119 ? -18.216 -13.635 26.310 1.00 86.25 119 ALA A CA 1
ATOM 899 C C . ALA A 1 119 ? -18.148 -15.103 26.753 1.00 86.25 119 ALA A C 1
ATOM 901 O O . ALA A 1 119 ? -18.812 -15.480 27.718 1.00 86.25 119 ALA A O 1
ATOM 902 N N . ARG A 1 120 ? -17.307 -15.931 26.114 1.00 87.62 120 ARG A N 1
ATOM 903 C CA . ARG A 1 120 ? -17.071 -17.318 26.551 1.00 87.62 120 ARG A CA 1
ATOM 904 C C . ARG A 1 120 ? -16.469 -17.390 27.952 1.00 87.62 120 ARG A C 1
ATOM 906 O O . ARG A 1 120 ? -16.953 -18.174 28.762 1.00 87.62 120 ARG A O 1
ATOM 913 N N . ALA A 1 121 ? -15.468 -16.564 28.252 1.00 85.94 121 ALA A N 1
ATOM 914 C CA . ALA A 1 121 ? -14.845 -16.531 29.575 1.00 85.94 121 ALA A CA 1
ATOM 915 C C . ALA A 1 121 ? -15.835 -16.102 30.676 1.00 85.94 121 ALA A C 1
ATOM 917 O O . ALA A 1 121 ? -15.864 -16.699 31.752 1.00 85.94 121 ALA A O 1
ATOM 918 N N . VAL A 1 122 ? -16.681 -15.109 30.393 1.00 86.75 122 VAL A N 1
ATOM 919 C CA . VAL A 1 122 ? -17.741 -14.661 31.307 1.00 86.75 122 VAL A CA 1
ATOM 920 C C . VAL A 1 122 ? -18.782 -15.767 31.521 1.00 86.75 122 VAL A C 1
ATOM 922 O O . VAL A 1 122 ? -19.131 -16.055 32.663 1.00 86.75 122 VAL A O 1
ATOM 925 N N . ARG A 1 123 ? -19.219 -16.465 30.459 1.00 85.94 123 ARG A N 1
ATOM 926 C CA . ARG A 1 123 ? -20.138 -17.619 30.573 1.00 85.94 123 ARG A CA 1
ATOM 927 C C . ARG A 1 123 ? -19.564 -18.751 31.424 1.00 85.94 123 ARG A C 1
ATOM 929 O O . ARG A 1 123 ? -20.315 -19.413 32.128 1.00 85.94 123 ARG A O 1
ATOM 936 N N . SER A 1 124 ? -18.249 -18.963 31.388 1.00 88.00 124 SER A N 1
ATOM 937 C CA . SER A 1 124 ? -17.571 -19.954 32.232 1.00 88.00 124 SER A CA 1
ATOM 938 C C . SER A 1 124 ? -17.269 -19.449 33.653 1.00 88.00 124 SER A C 1
ATOM 940 O O . SER A 1 124 ? -16.434 -20.034 34.336 1.00 88.00 124 SER A O 1
ATOM 942 N N . GLY A 1 125 ? -17.869 -18.334 34.088 1.00 83.69 125 GLY A N 1
ATOM 943 C CA . GLY A 1 125 ? -17.701 -17.777 35.434 1.00 83.69 125 GLY A CA 1
ATOM 944 C C . GLY A 1 125 ? -16.365 -17.067 35.676 1.00 83.69 125 GLY A C 1
ATOM 945 O O . GLY A 1 125 ? -16.018 -16.779 36.821 1.00 83.69 125 GLY A O 1
ATOM 946 N N . THR A 1 126 ? -15.582 -16.780 34.628 1.00 85.62 126 THR A N 1
ATOM 947 C CA . THR A 1 126 ? -14.352 -15.991 34.787 1.00 85.62 126 THR A CA 1
ATOM 948 C C . THR A 1 126 ? -14.728 -14.529 35.019 1.00 85.62 126 THR A C 1
ATOM 950 O O . THR A 1 126 ? -15.464 -13.970 34.205 1.00 85.62 126 THR A O 1
ATOM 953 N N . PRO A 1 127 ? -14.189 -13.869 36.061 1.00 83.56 127 PRO A N 1
ATOM 954 C CA . PRO A 1 127 ? -14.482 -12.465 36.302 1.00 83.56 127 PRO A CA 1
ATOM 955 C C . PRO A 1 127 ? -14.032 -11.612 35.114 1.00 83.56 127 PRO A C 1
ATOM 957 O O . PRO A 1 127 ? -12.947 -11.821 34.554 1.00 83.56 127 PRO A O 1
ATOM 960 N N . LEU A 1 128 ? -14.845 -10.614 34.765 1.00 81.06 128 LEU A N 1
ATOM 961 C CA . LEU A 1 128 ? -14.643 -9.745 33.605 1.00 81.06 128 LEU A CA 1
ATOM 962 C C . LEU A 1 128 ? -13.234 -9.124 33.544 1.00 81.06 128 LEU A C 1
ATOM 964 O O . LEU A 1 128 ? -12.641 -9.023 32.471 1.00 81.06 128 LEU A O 1
ATOM 968 N N . SER A 1 129 ? -12.656 -8.771 34.695 1.00 78.69 129 SER A N 1
ATOM 969 C CA . SER A 1 129 ? -11.294 -8.228 34.804 1.00 78.69 129 SER A CA 1
ATOM 970 C C . SER A 1 129 ? -10.213 -9.190 34.290 1.00 78.69 129 SER A C 1
ATOM 972 O O . SER A 1 129 ? -9.270 -8.762 33.626 1.00 78.69 129 SER A O 1
ATOM 974 N N . ARG A 1 130 ? -10.363 -10.501 34.527 1.00 79.69 130 ARG A N 1
ATOM 975 C CA . ARG A 1 130 ? -9.450 -11.539 34.012 1.00 79.69 130 ARG A CA 1
ATOM 976 C C . ARG A 1 130 ? -9.760 -11.916 32.565 1.00 79.69 130 ARG A C 1
ATOM 978 O O . ARG A 1 130 ? -8.835 -12.213 31.813 1.00 79.69 130 ARG A O 1
ATOM 985 N N . ALA A 1 131 ? -11.032 -11.881 32.164 1.00 78.75 131 ALA A N 1
ATOM 986 C CA . ALA A 1 131 ? -11.427 -12.073 30.768 1.00 78.75 131 ALA A CA 1
ATOM 987 C C . ALA A 1 131 ? -10.838 -10.969 29.864 1.00 78.75 131 ALA A C 1
ATOM 989 O O . ALA A 1 131 ? -10.344 -11.256 28.776 1.00 78.75 131 ALA A O 1
ATOM 990 N N . MET A 1 132 ? -10.789 -9.727 30.359 1.00 74.88 132 MET A N 1
ATOM 991 C CA . MET A 1 132 ? -10.186 -8.574 29.679 1.00 74.88 132 MET A CA 1
ATOM 992 C C . MET A 1 132 ? -8.683 -8.656 29.484 1.00 74.88 132 MET A C 1
ATOM 994 O O . MET A 1 132 ? -8.198 -8.261 28.430 1.00 74.88 132 MET A O 1
ATOM 998 N N . ALA A 1 133 ? -7.938 -9.212 30.438 1.00 70.31 133 ALA A N 1
ATOM 999 C CA . ALA A 1 133 ? -6.492 -9.375 30.289 1.00 70.31 133 ALA A CA 1
ATOM 1000 C C . ALA A 1 133 ? -6.110 -10.251 29.076 1.00 70.31 133 ALA A C 1
ATOM 1002 O O . ALA A 1 133 ? -4.994 -10.158 28.564 1.00 70.31 133 ALA A O 1
ATOM 1003 N N . LYS A 1 134 ? -7.040 -11.089 28.593 1.00 65.19 134 LYS A N 1
ATOM 1004 C CA . LYS A 1 134 ? -6.873 -11.897 27.378 1.00 65.19 134 LYS A CA 1
ATOM 1005 C C . LYS A 1 134 ? -7.260 -11.149 26.096 1.00 65.19 134 LYS A C 1
ATOM 1007 O O . LYS A 1 134 ? -6.778 -11.510 25.023 1.00 65.19 134 LYS A O 1
ATOM 1012 N N . ALA A 1 135 ? -8.079 -10.101 26.187 1.00 62.81 135 ALA A N 1
ATOM 1013 C CA . ALA A 1 135 ? -8.473 -9.286 25.046 1.00 62.81 135 ALA A CA 1
ATOM 1014 C C . ALA A 1 135 ? -7.357 -8.289 24.686 1.00 62.81 135 ALA A C 1
ATOM 1016 O O . ALA A 1 135 ? -7.125 -7.304 25.380 1.00 62.81 135 ALA A O 1
ATOM 1017 N N . ARG A 1 136 ? -6.667 -8.522 23.562 1.00 67.88 136 ARG A N 1
ATOM 1018 C CA . ARG A 1 136 ? -5.628 -7.612 23.034 1.00 67.88 136 ARG A CA 1
ATOM 1019 C C . ARG A 1 136 ? -6.188 -6.417 22.244 1.00 67.88 136 ARG A C 1
ATOM 1021 O O . ARG A 1 136 ? -5.410 -5.667 21.655 1.00 67.88 136 ARG A O 1
ATOM 1028 N N . ASP A 1 137 ? -7.512 -6.243 22.190 1.00 80.50 137 ASP A N 1
ATOM 1029 C CA . ASP A 1 137 ? -8.140 -5.140 21.455 1.00 80.50 137 ASP A CA 1
ATOM 1030 C C . ASP A 1 137 ? -8.469 -3.950 22.373 1.00 80.50 137 ASP A C 1
ATOM 1032 O O . ASP A 1 137 ? -9.319 -4.022 23.263 1.00 80.50 137 ASP A O 1
ATOM 1036 N N . TYR A 1 138 ? -7.806 -2.822 22.109 1.00 78.44 138 TYR A N 1
ATOM 1037 C CA . TYR A 1 138 ? -7.998 -1.561 22.827 1.00 78.44 138 TYR A CA 1
ATOM 1038 C C . TYR A 1 138 ? -9.424 -0.999 22.726 1.00 78.44 138 TYR A C 1
ATOM 1040 O O . TYR A 1 138 ? -9.862 -0.292 23.634 1.00 78.44 138 TYR A O 1
ATOM 1048 N N . GLY A 1 139 ? -10.153 -1.282 21.643 1.00 82.25 139 GLY A N 1
ATOM 1049 C CA . GLY A 1 139 ? -11.533 -0.837 21.464 1.00 82.25 139 GLY A CA 1
ATOM 1050 C C . GLY A 1 139 ? -12.497 -1.566 22.397 1.00 82.25 139 GLY A C 1
ATOM 1051 O O . GLY A 1 139 ? -13.293 -0.925 23.079 1.00 82.25 139 GLY A O 1
ATOM 1052 N N . LEU A 1 140 ? -12.355 -2.889 22.522 1.00 83.75 140 LEU A N 1
ATOM 1053 C CA . LEU A 1 140 ? -13.135 -3.685 23.474 1.00 83.75 140 LEU A CA 1
ATOM 1054 C C . LEU A 1 140 ? -12.826 -3.287 24.926 1.00 83.75 140 LEU A C 1
ATOM 1056 O O . LEU A 1 140 ? -13.744 -3.087 25.721 1.00 83.75 140 LEU A O 1
ATOM 1060 N N . ALA A 1 141 ? -11.547 -3.076 25.249 1.00 84.19 141 ALA A N 1
ATOM 1061 C CA . ALA A 1 141 ? -11.133 -2.597 26.568 1.00 84.19 141 ALA A CA 1
ATOM 1062 C C . ALA A 1 141 ? -11.720 -1.208 26.897 1.00 84.19 141 ALA A C 1
ATOM 1064 O O . ALA A 1 141 ? -12.203 -0.985 28.007 1.00 84.19 141 ALA A O 1
ATOM 1065 N N . SER A 1 142 ? -11.737 -0.291 25.921 1.00 84.06 142 SER A N 1
ATOM 1066 C CA . SER A 1 142 ? -12.338 1.045 26.068 1.00 84.06 142 SER A CA 1
ATOM 1067 C C . SER A 1 142 ? -13.848 0.974 26.296 1.00 84.06 142 SER A C 1
ATOM 1069 O O . SER A 1 142 ? -14.376 1.711 27.129 1.00 84.06 142 SER A O 1
ATOM 1071 N N . ALA A 1 143 ? -14.538 0.067 25.595 1.00 83.88 143 ALA A N 1
ATOM 1072 C CA . ALA A 1 143 ? -15.961 -0.185 25.799 1.00 83.88 143 ALA A CA 1
ATOM 1073 C C . ALA A 1 143 ? -16.224 -0.633 27.237 1.00 83.88 143 ALA A C 1
ATOM 1075 O O . ALA A 1 143 ? -17.080 -0.083 27.921 1.00 83.88 143 ALA A O 1
ATOM 1076 N N . ILE A 1 144 ? -15.440 -1.590 27.725 1.00 84.50 144 ILE A N 1
ATOM 1077 C CA . ILE A 1 144 ? -15.660 -2.193 29.038 1.00 84.50 144 ILE A CA 1
ATOM 1078 C C . ILE A 1 144 ? -15.329 -1.240 30.176 1.00 84.50 144 ILE A C 1
ATOM 1080 O O . ILE A 1 144 ? -16.070 -1.163 31.155 1.00 84.50 144 ILE A O 1
A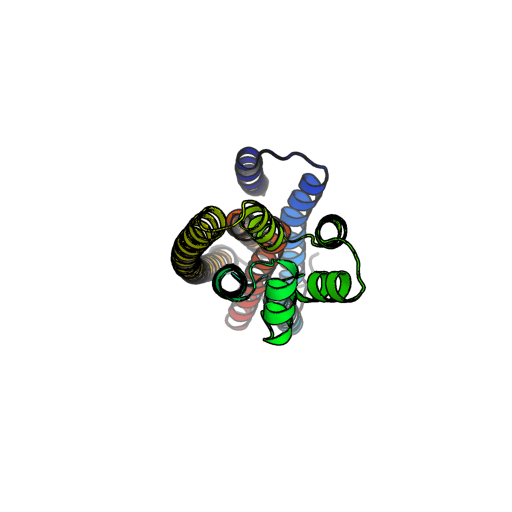TOM 1084 N N . TRP A 1 145 ? -14.292 -0.428 30.001 1.00 84.62 145 TRP A N 1
ATOM 1085 C CA . TRP A 1 145 ? -14.016 0.687 30.895 1.00 84.62 145 TRP A CA 1
ATOM 1086 C C . TRP A 1 145 ? -15.131 1.745 30.892 1.00 84.62 145 TRP A C 1
ATOM 1088 O O . TRP A 1 145 ? -15.468 2.290 31.939 1.00 84.62 145 TRP A O 1
ATOM 1098 N N . ALA A 1 146 ? -15.746 2.039 29.742 1.00 83.12 146 ALA A N 1
ATOM 1099 C CA . ALA A 1 146 ? -16.873 2.971 29.692 1.00 83.12 146 ALA A CA 1
ATOM 1100 C C . ALA A 1 146 ? -18.085 2.436 30.469 1.00 83.12 146 ALA A C 1
ATOM 1102 O O . ALA A 1 146 ? -18.745 3.184 31.187 1.00 83.12 146 ALA A O 1
ATOM 1103 N N . CYS A 1 147 ? -18.335 1.133 30.361 1.00 81.75 147 CYS A N 1
ATOM 1104 C CA . CYS A 1 147 ? -19.440 0.442 31.015 1.00 81.75 147 CYS A CA 1
ATOM 1105 C C . CYS A 1 147 ? -19.235 0.236 32.527 1.00 81.75 147 CYS A C 1
ATOM 1107 O O . CYS A 1 147 ? -20.211 0.089 33.259 1.00 81.75 147 CYS A O 1
ATOM 1109 N N . SER A 1 148 ? -17.991 0.236 33.023 1.00 80.62 148 SER A N 1
ATOM 1110 C CA . SER A 1 148 ? -17.708 0.094 34.461 1.00 80.62 148 SER A CA 1
ATOM 1111 C C . SER A 1 148 ? -18.081 1.335 35.282 1.00 80.62 148 SER A C 1
ATOM 1113 O O . SER A 1 148 ? -18.098 1.281 36.509 1.00 80.62 148 SER A O 1
ATOM 1115 N N . ARG A 1 149 ? -18.420 2.453 34.624 1.00 77.00 149 ARG A N 1
ATOM 1116 C CA . ARG A 1 149 ? -18.835 3.707 35.275 1.00 77.00 149 ARG A CA 1
ATOM 1117 C C . ARG A 1 149 ? -20.271 3.686 35.816 1.00 77.00 149 ARG A C 1
ATOM 1119 O O . ARG A 1 149 ? -20.636 4.601 36.551 1.00 77.00 149 ARG A O 1
ATOM 1126 N N . GLY A 1 150 ? -21.067 2.675 35.462 1.00 73.94 150 GLY A N 1
ATOM 1127 C CA . GLY A 1 150 ? -22.462 2.490 35.877 1.00 73.94 150 GLY A CA 1
ATOM 1128 C C . GLY A 1 150 ? -23.469 3.485 35.272 1.00 73.94 150 GLY A C 1
ATOM 1129 O O . GLY A 1 150 ? -23.114 4.593 34.857 1.00 73.94 150 GLY A O 1
ATOM 1130 N N . GLY A 1 151 ? -24.739 3.065 35.207 1.00 75.69 151 GLY A N 1
ATOM 1131 C CA . GLY A 1 151 ? -25.920 3.905 34.949 1.00 75.69 151 GLY A CA 1
ATOM 1132 C C . GLY A 1 151 ? -25.829 4.873 33.758 1.00 75.69 151 GLY A C 1
ATOM 1133 O O . GLY A 1 151 ? -25.249 4.570 32.715 1.00 75.69 151 GLY A O 1
ATOM 1134 N N . ALA A 1 152 ? -26.390 6.075 33.930 1.00 79.19 152 ALA A N 1
ATOM 1135 C CA . ALA A 1 152 ? -26.442 7.118 32.899 1.00 79.19 152 ALA A CA 1
ATOM 1136 C C . ALA A 1 152 ? -25.051 7.575 32.410 1.00 79.19 152 ALA A C 1
ATOM 1138 O O . ALA A 1 152 ? -24.881 7.907 31.237 1.00 79.19 152 ALA A O 1
ATOM 1139 N N . LYS A 1 153 ? -24.029 7.531 33.279 1.00 82.44 153 LYS A N 1
ATOM 1140 C CA . LYS A 1 153 ? -22.644 7.880 32.916 1.00 82.44 153 LYS A CA 1
ATOM 1141 C C . LYS A 1 153 ? -22.046 6.889 31.914 1.00 82.44 153 LYS A C 1
ATOM 1143 O O . LYS A 1 153 ? -21.296 7.305 31.036 1.00 82.44 153 LYS A O 1
ATOM 1148 N N . SER A 1 154 ? -22.388 5.603 32.009 1.00 82.94 154 SER A N 1
ATOM 1149 C CA . SER A 1 154 ? -21.935 4.591 31.041 1.00 82.94 154 SER A CA 1
ATOM 1150 C C . SER A 1 154 ? -22.531 4.827 29.660 1.00 82.94 154 SER A C 1
ATOM 1152 O O . SER A 1 154 ? -21.806 4.813 28.667 1.00 82.94 154 SER A O 1
ATOM 1154 N N . ALA A 1 155 ? -23.836 5.113 29.606 1.00 81.44 155 ALA A N 1
ATOM 1155 C CA . ALA A 1 155 ? -24.531 5.423 28.361 1.00 81.44 155 ALA A CA 1
ATOM 1156 C C . ALA A 1 155 ? -23.934 6.665 27.679 1.00 81.44 155 ALA A C 1
ATOM 1158 O O . ALA A 1 155 ? -23.608 6.616 26.496 1.00 81.44 155 ALA A O 1
ATOM 1159 N N . GLN A 1 156 ? -23.689 7.735 28.441 1.00 85.31 156 GLN A N 1
ATOM 1160 C CA . GLN A 1 156 ? -23.094 8.969 27.923 1.00 85.31 156 GLN A CA 1
ATOM 1161 C C . GLN A 1 156 ? -21.676 8.756 27.365 1.00 85.31 156 GLN A C 1
ATOM 1163 O O . GLN A 1 156 ? -21.333 9.283 26.305 1.00 85.31 156 GLN A O 1
ATOM 1168 N N . VAL A 1 157 ? -20.836 7.974 28.052 1.00 86.75 157 VAL A N 1
ATOM 1169 C CA . VAL A 1 157 ? -19.466 7.691 27.590 1.00 86.75 157 VAL A CA 1
ATOM 1170 C C . VAL A 1 157 ? -19.478 6.785 26.357 1.00 86.75 157 VAL A C 1
ATOM 1172 O O . VAL A 1 157 ? -18.724 7.042 25.419 1.00 86.75 157 VAL A O 1
ATOM 1175 N N . LEU A 1 158 ? -20.347 5.771 26.311 1.00 86.00 158 LEU A N 1
ATOM 1176 C CA . LEU A 1 158 ? -20.521 4.922 25.127 1.00 86.00 158 LEU A CA 1
ATOM 1177 C C . LEU A 1 158 ? -21.028 5.719 23.925 1.00 86.00 158 LEU A C 1
ATOM 1179 O O . LEU A 1 158 ? -20.519 5.540 22.822 1.00 86.00 158 LEU A O 1
ATOM 1183 N N . GLU A 1 159 ? -21.968 6.640 24.122 1.00 86.69 159 GLU A N 1
ATOM 1184 C CA . GLU A 1 159 ? -22.437 7.528 23.058 1.00 86.69 159 GLU A CA 1
ATOM 1185 C C . GLU A 1 159 ? -21.308 8.442 22.552 1.00 86.69 159 GLU A C 1
ATOM 1187 O O . GLU A 1 159 ? -21.124 8.606 21.343 1.00 86.69 159 GLU A O 1
ATOM 1192 N N . GLY A 1 160 ? -20.481 8.969 23.462 1.00 88.00 160 GLY A N 1
ATOM 1193 C CA . GLY A 1 160 ? -19.263 9.701 23.113 1.00 88.00 160 GLY A CA 1
ATOM 1194 C C . GLY A 1 160 ? -18.276 8.857 22.298 1.00 88.00 160 GLY A C 1
ATOM 1195 O O . GLY A 1 160 ? -17.736 9.333 21.298 1.00 88.00 160 GLY A O 1
ATOM 1196 N N . LEU A 1 161 ? -18.085 7.586 22.665 1.00 87.50 161 LEU A N 1
ATOM 1197 C CA . LEU A 1 161 ? -17.254 6.640 21.918 1.00 87.50 161 LEU A CA 1
ATOM 1198 C C . LEU A 1 161 ? -17.834 6.324 20.533 1.00 87.50 161 LEU A C 1
ATOM 1200 O O . LEU A 1 161 ? -17.073 6.273 19.568 1.00 87.50 161 LEU A O 1
ATOM 1204 N N . VAL A 1 162 ? -19.156 6.176 20.399 1.00 88.69 162 VAL A N 1
ATOM 1205 C CA . VAL A 1 162 ? -19.836 6.009 19.100 1.00 88.69 162 VAL A CA 1
ATOM 1206 C C . VAL A 1 162 ? -19.599 7.228 18.212 1.00 88.69 162 VAL A C 1
ATOM 1208 O O . VAL A 1 162 ? -19.161 7.077 17.072 1.00 88.69 162 VAL A O 1
ATOM 1211 N N . ARG A 1 163 ? -19.818 8.447 18.726 1.00 89.19 163 ARG A N 1
ATOM 1212 C CA . ARG A 1 163 ? -19.553 9.687 17.975 1.00 89.19 163 ARG A CA 1
ATOM 1213 C C . ARG A 1 163 ? -18.087 9.772 17.547 1.00 89.19 163 ARG A C 1
ATOM 1215 O O . ARG A 1 163 ? -17.806 10.055 16.385 1.00 89.19 163 ARG A O 1
ATOM 1222 N N . ALA A 1 164 ? -17.157 9.455 18.447 1.00 86.31 164 ALA A N 1
ATOM 1223 C CA . ALA A 1 164 ? -15.730 9.436 18.141 1.00 86.31 164 ALA A CA 1
ATOM 1224 C C . ALA A 1 164 ? -15.374 8.394 17.066 1.00 86.31 164 ALA A C 1
ATOM 1226 O O . ALA A 1 164 ? -14.577 8.685 16.176 1.00 86.31 164 ALA A O 1
ATOM 1227 N N . VAL A 1 165 ? -15.964 7.195 17.110 1.00 86.25 165 VAL A N 1
ATOM 1228 C CA . VAL A 1 165 ? -15.755 6.159 16.087 1.00 86.25 165 VAL A CA 1
ATOM 1229 C C . VAL A 1 165 ? -16.338 6.573 14.741 1.00 86.25 165 VAL A C 1
ATOM 1231 O O . VAL A 1 165 ? -15.673 6.370 13.731 1.00 86.25 165 VAL A O 1
ATOM 1234 N N . ARG A 1 166 ? -17.504 7.224 14.701 1.00 87.25 166 ARG A N 1
ATOM 1235 C CA . ARG A 1 166 ? -18.075 7.766 13.456 1.00 87.25 166 ARG A CA 1
ATOM 1236 C C . ARG A 1 166 ? -17.174 8.815 12.820 1.00 87.25 166 ARG A C 1
ATOM 1238 O O . ARG A 1 166 ? -16.914 8.747 11.621 1.00 87.25 166 ARG A O 1
ATOM 1245 N N . VAL A 1 167 ? -16.645 9.743 13.620 1.00 86.62 167 VAL A N 1
ATOM 1246 C CA . VAL A 1 167 ? -15.670 10.739 13.146 1.00 86.62 167 VAL A CA 1
ATOM 1247 C C . VAL A 1 167 ? -14.411 10.044 12.625 1.00 86.62 167 VAL A C 1
ATOM 1249 O O . VAL A 1 167 ? -13.982 10.322 11.509 1.00 86.62 167 VAL A O 1
ATOM 1252 N N . LYS A 1 168 ? -13.863 9.072 13.367 1.00 83.56 168 LYS A N 1
ATOM 1253 C CA . LYS A 1 168 ? -12.710 8.273 12.918 1.00 83.56 168 LYS A CA 1
ATOM 1254 C C . LYS A 1 168 ? -12.998 7.490 11.638 1.00 83.56 168 LYS A C 1
ATOM 1256 O O . LYS A 1 168 ? -12.133 7.422 10.776 1.00 83.56 168 LYS A O 1
ATOM 1261 N N . SER A 1 169 ? -14.199 6.937 11.485 1.00 81.56 169 SER A N 1
ATOM 1262 C CA . SER A 1 169 ? -14.629 6.237 10.274 1.00 81.56 169 SER A CA 1
ATOM 1263 C C . SER A 1 169 ? -14.720 7.187 9.084 1.00 81.56 169 SER A C 1
ATOM 1265 O O . SER A 1 169 ? -14.300 6.818 7.990 1.00 81.56 169 SER A O 1
ATOM 1267 N N . ARG A 1 170 ? -15.240 8.403 9.287 1.00 83.44 170 ARG A N 1
ATOM 1268 C CA . ARG A 1 170 ? -15.321 9.427 8.240 1.00 83.44 170 ARG A CA 1
ATOM 1269 C C . ARG A 1 170 ? -13.929 9.844 7.776 1.00 83.44 170 ARG A C 1
ATOM 1271 O O . ARG A 1 170 ? -13.630 9.716 6.593 1.00 83.44 170 ARG A O 1
ATOM 1278 N N . ILE A 1 171 ? -13.056 10.195 8.720 1.00 81.50 171 ILE A N 1
ATOM 1279 C CA . ILE A 1 171 ? -11.651 10.521 8.444 1.00 81.50 171 ILE A CA 1
ATOM 1280 C C . ILE A 1 171 ? -10.968 9.350 7.735 1.00 81.50 171 ILE A C 1
ATOM 1282 O O . ILE A 1 171 ? -10.289 9.544 6.739 1.00 81.50 171 ILE A O 1
ATOM 1286 N N . ALA A 1 172 ? -11.178 8.113 8.192 1.00 78.88 172 ALA A N 1
ATOM 1287 C CA . ALA A 1 172 ? -10.591 6.943 7.550 1.00 78.88 172 ALA A CA 1
ATOM 1288 C C . ALA A 1 172 ? -11.091 6.742 6.116 1.00 78.88 172 ALA A C 1
ATOM 1290 O O . ALA A 1 172 ? -10.303 6.335 5.271 1.00 78.88 172 ALA A O 1
ATOM 1291 N N . SER A 1 173 ? -12.365 7.030 5.831 1.00 75.81 173 SER A N 1
ATOM 1292 C CA . SER A 1 173 ? -12.902 6.955 4.469 1.00 75.81 173 SER A CA 1
ATOM 1293 C C . SER A 1 173 ? -12.367 8.058 3.555 1.00 75.81 173 SER A C 1
ATOM 1295 O O . SER A 1 173 ? -12.081 7.784 2.393 1.00 75.81 173 SER A O 1
ATOM 1297 N N . GLU A 1 174 ? -12.180 9.271 4.078 1.00 81.75 174 GLU A N 1
ATOM 1298 C CA . GLU A 1 174 ? -11.581 10.392 3.347 1.00 81.75 174 GLU A CA 1
ATOM 1299 C C . GLU A 1 174 ? -10.103 10.108 3.058 1.00 81.75 174 GLU A C 1
ATOM 1301 O O . GLU A 1 174 ? -9.684 10.135 1.905 1.00 81.75 174 GLU A O 1
ATOM 1306 N N . VAL A 1 175 ? -9.345 9.685 4.074 1.00 78.56 175 VAL A N 1
ATOM 1307 C CA . VAL A 1 175 ? -7.946 9.261 3.928 1.00 78.56 175 VAL A CA 1
ATOM 1308 C C . VAL A 1 175 ? -7.823 8.075 2.971 1.00 78.56 175 VAL A C 1
ATOM 1310 O O . VAL A 1 175 ? -6.907 8.035 2.159 1.00 78.56 175 VAL A O 1
ATOM 1313 N N . GLU A 1 176 ? -8.733 7.099 3.015 1.00 79.00 176 GLU A N 1
ATOM 1314 C CA . GLU A 1 176 ? -8.732 5.985 2.062 1.00 79.00 176 GLU A CA 1
ATOM 1315 C C . GLU A 1 176 ? -8.968 6.467 0.622 1.00 79.00 176 GLU A C 1
ATOM 1317 O O . GLU A 1 176 ? -8.287 6.005 -0.295 1.00 79.00 176 GLU A O 1
ATOM 1322 N N . ALA A 1 177 ? -9.901 7.398 0.408 1.00 78.81 177 ALA A N 1
ATOM 1323 C CA . ALA A 1 177 ? -10.160 7.979 -0.906 1.00 78.81 177 ALA A CA 1
ATOM 1324 C C . ALA A 1 177 ? -8.954 8.782 -1.423 1.00 78.81 177 ALA A C 1
ATOM 1326 O O . ALA A 1 177 ? -8.563 8.636 -2.586 1.00 78.81 177 ALA A O 1
ATOM 1327 N N . GLU A 1 178 ? -8.316 9.568 -0.557 1.00 77.62 178 GLU A N 1
ATOM 1328 C CA . GLU A 1 178 ? -7.089 10.292 -0.884 1.00 77.62 178 GLU A CA 1
ATOM 1329 C C . GLU A 1 178 ? -5.940 9.337 -1.204 1.00 77.62 178 GLU A C 1
ATOM 1331 O O . GLU A 1 178 ? -5.299 9.487 -2.241 1.00 77.62 178 GLU A O 1
ATOM 1336 N N . LEU A 1 179 ? -5.720 8.300 -0.392 1.00 76.12 179 LEU A N 1
ATOM 1337 C CA . LEU A 1 179 ? -4.683 7.295 -0.636 1.00 76.12 179 LEU A CA 1
ATOM 1338 C C . LEU A 1 179 ? -4.905 6.547 -1.952 1.00 76.12 179 LEU A C 1
ATOM 1340 O O . LEU A 1 179 ? -3.943 6.324 -2.683 1.00 76.12 179 LEU A O 1
ATOM 1344 N N . ARG A 1 180 ? -6.151 6.201 -2.301 1.00 76.75 180 ARG A N 1
ATOM 1345 C CA . ARG A 1 180 ? -6.479 5.609 -3.612 1.00 76.75 180 ARG A CA 1
ATOM 1346 C C . ARG A 1 180 ? -6.194 6.578 -4.757 1.00 76.75 180 ARG A C 1
ATOM 1348 O O . ARG A 1 180 ? -5.694 6.165 -5.800 1.00 76.75 180 ARG A O 1
ATOM 1355 N N . THR A 1 181 ? -6.478 7.863 -4.561 1.00 78.75 181 THR A N 1
ATOM 1356 C CA . THR A 1 181 ? -6.187 8.910 -5.550 1.00 78.75 181 THR A CA 1
ATOM 1357 C C . THR A 1 181 ? -4.680 9.102 -5.722 1.00 78.75 181 THR A C 1
ATOM 1359 O O . THR A 1 181 ? -4.194 9.188 -6.850 1.00 78.75 181 THR A O 1
ATOM 1362 N N . ILE A 1 182 ? -3.922 9.107 -4.624 1.00 74.88 182 ILE A N 1
ATOM 1363 C CA . ILE A 1 182 ? -2.456 9.144 -4.623 1.00 74.88 182 ILE A CA 1
ATOM 1364 C C . ILE A 1 182 ? -1.898 7.897 -5.312 1.00 74.88 182 ILE A C 1
ATOM 1366 O O . ILE A 1 182 ? -1.022 8.026 -6.159 1.00 74.88 182 ILE A O 1
ATOM 1370 N N . GLU A 1 183 ? -2.423 6.704 -5.018 1.00 74.44 183 GLU A N 1
ATOM 1371 C CA . GLU A 1 183 ? -2.014 5.455 -5.669 1.00 74.44 183 GLU A CA 1
ATOM 1372 C C . GLU A 1 183 ? -2.279 5.498 -7.181 1.00 74.44 183 GLU A C 1
ATOM 1374 O O . GLU A 1 183 ? -1.419 5.107 -7.970 1.00 74.44 183 GLU A O 1
ATOM 1379 N N . PHE A 1 184 ? -3.439 6.007 -7.604 1.00 75.44 184 PHE A N 1
ATOM 1380 C CA . PHE A 1 184 ? -3.762 6.186 -9.019 1.00 75.44 184 PHE A CA 1
ATOM 1381 C C . PHE A 1 184 ? -2.790 7.153 -9.707 1.00 75.44 184 PHE A C 1
ATOM 1383 O O . PHE A 1 184 ? -2.197 6.810 -10.731 1.00 75.44 184 PHE A O 1
ATOM 1390 N N . ARG A 1 185 ? -2.571 8.336 -9.119 1.00 75.50 185 ARG A N 1
ATOM 1391 C CA . ARG A 1 185 ? -1.625 9.332 -9.645 1.00 75.50 185 ARG A CA 1
ATOM 1392 C C . ARG A 1 185 ? -0.204 8.777 -9.702 1.00 75.50 185 ARG A C 1
ATOM 1394 O O . ARG A 1 185 ? 0.478 8.961 -10.703 1.00 75.50 185 ARG A O 1
ATOM 1401 N N . ALA A 1 186 ? 0.216 8.045 -8.674 1.00 72.00 186 ALA A N 1
ATOM 1402 C CA . ALA A 1 186 ? 1.516 7.392 -8.627 1.00 72.00 186 ALA A CA 1
ATOM 1403 C C . ALA A 1 186 ? 1.684 6.357 -9.744 1.00 72.00 186 ALA A C 1
ATOM 1405 O O . ALA A 1 186 ? 2.734 6.320 -10.378 1.00 72.00 186 ALA A O 1
ATOM 1406 N N . LYS A 1 187 ? 0.654 5.550 -10.033 1.00 73.62 187 LYS A N 1
ATOM 1407 C CA . LYS A 1 187 ? 0.676 4.595 -11.154 1.00 73.62 187 LYS A CA 1
ATOM 1408 C C . LYS A 1 187 ? 0.780 5.301 -12.504 1.00 73.62 187 LYS A C 1
ATOM 1410 O O . LYS A 1 187 ? 1.583 4.885 -13.332 1.00 73.62 187 LYS A O 1
ATOM 1415 N N . ALA A 1 188 ? 0.014 6.373 -12.710 1.00 74.75 188 ALA A N 1
ATOM 1416 C CA . ALA A 1 188 ? 0.060 7.152 -13.948 1.00 74.75 188 ALA A CA 1
ATOM 1417 C C . ALA A 1 188 ? 1.436 7.808 -14.164 1.00 74.75 188 ALA A C 1
ATOM 1419 O O . ALA A 1 188 ? 2.026 7.678 -15.235 1.00 74.75 188 ALA A O 1
ATOM 1420 N N . VAL A 1 189 ? 1.987 8.448 -13.127 1.00 75.69 189 VAL A N 1
ATOM 1421 C CA . VAL A 1 189 ? 3.327 9.056 -13.170 1.00 75.69 189 VAL A CA 1
ATOM 1422 C C . VAL A 1 189 ? 4.404 7.989 -13.364 1.00 75.69 189 VAL A C 1
ATOM 1424 O O . VAL A 1 189 ? 5.299 8.172 -14.181 1.00 75.69 189 VAL A O 1
ATOM 1427 N N . SER A 1 190 ? 4.303 6.851 -12.671 1.00 75.00 190 SER A N 1
ATOM 1428 C CA . SER A 1 190 ? 5.236 5.733 -12.831 1.00 75.00 190 SER A CA 1
ATOM 1429 C C . SER A 1 190 ? 5.248 5.214 -14.268 1.00 75.00 190 SER A C 1
ATOM 1431 O O . SER A 1 190 ? 6.328 5.033 -14.819 1.00 75.00 190 SER A O 1
ATOM 1433 N N . ALA A 1 191 ? 4.084 5.057 -14.907 1.00 75.25 191 ALA A N 1
ATOM 1434 C CA . ALA A 1 191 ? 4.006 4.662 -16.311 1.00 75.25 191 ALA A CA 1
ATOM 1435 C C . ALA A 1 191 ? 4.709 5.674 -17.233 1.00 75.25 191 ALA A C 1
ATOM 1437 O O . ALA A 1 191 ? 5.519 5.269 -18.060 1.00 75.25 191 ALA A O 1
ATOM 1438 N N . ALA A 1 192 ? 4.472 6.977 -17.043 1.00 77.88 192 ALA A N 1
ATOM 1439 C CA . ALA A 1 192 ? 5.113 8.030 -17.835 1.00 77.88 192 ALA A CA 1
ATOM 1440 C C . ALA A 1 192 ? 6.642 8.086 -17.639 1.00 77.88 192 ALA A C 1
ATOM 1442 O O . ALA A 1 192 ? 7.395 8.275 -18.599 1.00 77.88 192 ALA A O 1
ATOM 1443 N N . VAL A 1 193 ? 7.120 7.898 -16.404 1.00 77.62 193 VAL A N 1
ATOM 1444 C CA . VAL A 1 193 ? 8.556 7.822 -16.087 1.00 77.62 193 VAL A CA 1
ATOM 1445 C C . VAL A 1 193 ? 9.182 6.583 -16.726 1.00 77.62 193 VAL A C 1
ATOM 1447 O O . VAL A 1 193 ? 10.238 6.689 -17.346 1.00 77.62 193 VAL A O 1
ATOM 1450 N N . LEU A 1 194 ? 8.521 5.426 -16.633 1.00 79.19 194 LEU A N 1
ATOM 1451 C CA . LEU A 1 194 ? 8.976 4.172 -17.236 1.00 79.19 194 LEU A CA 1
ATOM 1452 C C . LEU A 1 194 ? 9.125 4.295 -18.751 1.00 79.19 194 LEU A C 1
ATOM 1454 O O . LEU A 1 194 ? 10.175 3.946 -19.290 1.00 79.19 194 LEU A O 1
ATOM 1458 N N . THR A 1 195 ? 8.108 4.821 -19.436 1.00 76.00 195 THR A N 1
ATOM 1459 C CA . THR A 1 195 ? 8.157 5.008 -20.890 1.00 76.00 195 THR A CA 1
ATOM 1460 C C . THR A 1 195 ? 9.245 5.998 -21.286 1.00 76.00 195 THR A C 1
ATOM 1462 O O . THR A 1 195 ? 9.997 5.732 -22.220 1.00 76.00 195 THR A O 1
ATOM 1465 N N . SER A 1 196 ? 9.390 7.103 -20.548 1.00 78.31 196 SER A N 1
ATOM 1466 C CA . SER A 1 196 ? 10.413 8.120 -20.828 1.00 78.31 196 SER A CA 1
ATOM 1467 C C . SER A 1 196 ? 11.830 7.576 -20.642 1.00 78.31 196 SER A C 1
ATOM 1469 O O . SER A 1 196 ? 12.690 7.800 -21.488 1.00 78.31 196 SER A O 1
ATOM 1471 N N . LEU A 1 197 ? 12.079 6.815 -19.571 1.00 79.06 197 LEU A N 1
ATOM 1472 C CA . LEU A 1 197 ? 13.376 6.183 -19.325 1.00 79.06 197 LEU A CA 1
ATOM 1473 C C . LEU A 1 197 ? 13.684 5.088 -20.346 1.00 79.06 197 LEU A C 1
ATOM 1475 O O . LEU A 1 197 ? 14.835 4.956 -20.763 1.00 79.06 197 LEU A O 1
ATOM 1479 N N . ALA A 1 198 ? 12.684 4.306 -20.762 1.00 76.12 198 ALA A N 1
ATOM 1480 C CA . ALA A 1 198 ? 12.864 3.293 -21.797 1.00 76.12 198 ALA A CA 1
ATOM 1481 C C . ALA A 1 198 ? 13.267 3.951 -23.124 1.00 76.12 198 ALA A C 1
ATOM 1483 O O . ALA A 1 198 ? 14.285 3.580 -23.704 1.00 76.12 198 ALA A O 1
ATOM 1484 N N . LEU A 1 199 ? 12.546 4.996 -23.542 1.00 78.25 199 LEU A N 1
ATOM 1485 C CA . LEU A 1 199 ? 12.874 5.782 -24.734 1.00 78.25 199 LEU A CA 1
ATOM 1486 C C . LEU A 1 199 ? 14.255 6.439 -24.631 1.00 78.25 199 LEU A C 1
ATOM 1488 O O . LEU A 1 199 ? 15.033 6.364 -25.576 1.00 78.25 199 LEU A O 1
ATOM 1492 N N . LEU A 1 200 ? 14.602 7.023 -23.481 1.00 79.50 200 LEU A N 1
ATOM 1493 C CA . LEU A 1 200 ? 15.919 7.626 -23.258 1.00 79.50 200 LEU A CA 1
ATOM 1494 C C . LEU A 1 200 ? 17.045 6.591 -23.367 1.00 79.50 200 LEU A C 1
ATOM 1496 O O . LEU A 1 200 ? 18.076 6.866 -23.977 1.00 79.50 200 LEU A O 1
ATOM 1500 N N . THR A 1 201 ? 16.842 5.398 -22.803 1.00 75.56 201 THR A N 1
ATOM 1501 C CA . THR A 1 201 ? 17.802 4.289 -22.897 1.00 75.56 201 THR A CA 1
ATOM 1502 C C . THR A 1 201 ? 17.990 3.872 -24.352 1.00 75.56 201 THR A C 1
ATOM 1504 O O . THR A 1 201 ? 19.123 3.684 -24.785 1.00 75.56 201 THR A O 1
ATOM 1507 N N . LEU A 1 202 ? 16.901 3.796 -25.126 1.00 70.81 202 LEU A N 1
ATOM 1508 C CA . LEU A 1 202 ? 16.948 3.466 -26.549 1.00 70.81 202 LEU A CA 1
ATOM 1509 C C . LEU A 1 202 ? 17.663 4.557 -27.361 1.00 70.81 202 LEU A C 1
ATOM 1511 O O . LEU A 1 202 ? 18.613 4.263 -28.077 1.00 70.81 202 LEU A O 1
ATOM 1515 N N . CYS A 1 203 ? 17.295 5.829 -27.199 1.00 70.75 203 CYS A N 1
ATOM 1516 C CA . CYS A 1 203 ? 17.957 6.938 -27.892 1.00 70.75 203 CYS A CA 1
ATOM 1517 C C . CYS A 1 203 ? 19.454 7.015 -27.551 1.00 70.75 203 CYS A C 1
ATOM 1519 O O . CYS A 1 203 ? 20.295 7.178 -28.434 1.00 70.75 203 CYS A O 1
ATOM 1521 N N . SER A 1 204 ? 19.804 6.850 -26.274 1.00 70.25 204 SER A N 1
ATOM 1522 C CA . SER A 1 204 ? 21.194 6.889 -25.815 1.00 70.25 204 SER A CA 1
ATOM 1523 C C . SER A 1 204 ? 22.023 5.704 -26.307 1.00 70.25 204 SER A C 1
ATOM 1525 O O . SER A 1 204 ? 23.193 5.897 -26.629 1.00 70.25 204 SER A O 1
ATOM 1527 N N . ALA A 1 205 ? 21.449 4.499 -26.349 1.00 66.94 205 ALA A N 1
ATOM 1528 C CA . ALA A 1 205 ? 22.184 3.282 -26.680 1.00 66.94 205 ALA A CA 1
ATOM 1529 C C . ALA A 1 205 ? 22.183 2.934 -28.178 1.00 66.94 205 ALA A C 1
ATOM 1531 O O . ALA A 1 205 ? 23.101 2.250 -28.618 1.00 66.94 205 ALA A O 1
ATOM 1532 N N . TYR A 1 206 ? 21.182 3.387 -28.943 1.00 62.03 206 TYR A N 1
ATOM 1533 C CA . TYR A 1 206 ? 20.996 3.000 -30.349 1.00 62.03 206 TYR A CA 1
ATOM 1534 C C . TYR A 1 206 ? 21.109 4.160 -31.345 1.00 62.03 206 TYR A C 1
ATOM 1536 O O . TYR A 1 206 ? 21.490 3.924 -32.486 1.00 62.03 206 TYR A O 1
ATOM 1544 N N . VAL A 1 207 ? 20.777 5.397 -30.954 1.00 61.50 207 VAL A N 1
ATOM 1545 C CA . VAL A 1 207 ? 20.731 6.540 -31.893 1.00 61.50 207 VAL A CA 1
ATOM 1546 C C . VAL A 1 207 ? 21.995 7.395 -31.810 1.00 61.50 207 VAL A C 1
ATOM 1548 O O . VAL A 1 207 ? 22.517 7.835 -32.828 1.00 61.50 207 VAL A O 1
ATOM 1551 N N . LEU A 1 208 ? 22.506 7.632 -30.600 1.00 56.78 208 LEU A N 1
ATOM 1552 C CA . LEU A 1 208 ? 23.605 8.579 -30.367 1.00 56.78 208 LEU A CA 1
ATOM 1553 C C . LEU A 1 208 ? 25.010 7.966 -30.473 1.00 56.78 208 LEU A C 1
ATOM 1555 O O . LEU A 1 208 ? 26.003 8.692 -30.458 1.00 56.78 208 LEU A O 1
ATOM 1559 N N . SER A 1 209 ? 25.139 6.642 -30.530 1.00 53.69 209 SER A N 1
ATOM 1560 C CA . SER A 1 209 ? 26.434 5.964 -30.635 1.00 53.69 209 SER A CA 1
ATOM 1561 C C . SER A 1 209 ? 26.270 4.541 -31.162 1.00 53.69 209 SER A C 1
ATOM 1563 O O . SER A 1 209 ? 25.292 3.892 -30.794 1.00 53.69 209 SER A O 1
ATOM 1565 N N . PRO A 1 210 ? 27.219 4.029 -31.969 1.00 58.94 210 PRO A N 1
ATOM 1566 C CA . PRO A 1 210 ? 27.179 2.646 -32.411 1.00 58.94 210 PRO A CA 1
ATOM 1567 C C . PRO A 1 210 ? 27.218 1.689 -31.199 1.00 58.94 210 PRO A C 1
ATOM 1569 O O . PRO A 1 210 ? 27.844 1.999 -30.177 1.00 58.94 210 PRO A O 1
ATOM 1572 N N . PRO A 1 211 ? 26.502 0.560 -31.277 1.00 62.47 211 PRO A N 1
ATOM 1573 C CA . PRO A 1 211 ? 26.147 -0.248 -30.116 1.00 62.47 211 PRO A CA 1
ATOM 1574 C C . PRO A 1 211 ? 27.270 -1.192 -29.678 1.00 62.47 211 PRO A C 1
ATOM 1576 O O . PRO A 1 211 ? 27.465 -2.259 -30.253 1.00 62.47 211 PRO A O 1
ATOM 1579 N N . ASP A 1 212 ? 27.928 -0.836 -28.576 1.00 70.75 212 ASP A N 1
ATOM 1580 C CA . ASP A 1 212 ? 28.759 -1.756 -27.801 1.00 70.75 212 ASP A CA 1
ATOM 1581 C C . ASP A 1 212 ? 27.966 -2.283 -26.597 1.00 70.75 212 ASP A C 1
ATOM 1583 O O . ASP A 1 212 ? 27.318 -1.516 -25.873 1.00 70.75 212 ASP A O 1
ATOM 1587 N N . ALA A 1 213 ? 28.068 -3.586 -26.320 1.00 69.88 213 ALA A N 1
ATOM 1588 C CA . ALA A 1 213 ? 27.371 -4.245 -25.209 1.00 69.88 213 ALA A CA 1
ATOM 1589 C C . ALA A 1 213 ? 27.616 -3.558 -23.850 1.00 69.88 213 ALA A C 1
ATOM 1591 O O . ALA A 1 213 ? 26.711 -3.464 -23.019 1.00 69.88 213 ALA A O 1
ATOM 1592 N N . LEU A 1 214 ? 28.816 -3.005 -23.644 1.00 74.75 214 LEU A N 1
ATOM 1593 C CA . LEU A 1 214 ? 29.183 -2.278 -22.428 1.00 74.75 214 LEU A CA 1
ATOM 1594 C C . LEU A 1 214 ? 28.436 -0.941 -22.297 1.00 74.75 214 LEU A C 1
ATOM 1596 O O . LEU A 1 214 ? 28.006 -0.581 -21.202 1.00 74.75 214 LEU A O 1
ATOM 1600 N N . ARG A 1 215 ? 28.207 -0.222 -23.403 1.00 74.50 215 ARG A N 1
ATOM 1601 C CA . ARG A 1 215 ? 27.445 1.039 -23.397 1.00 74.50 215 ARG A CA 1
ATOM 1602 C C . ARG A 1 215 ? 25.961 0.795 -23.138 1.00 74.50 215 ARG A C 1
ATOM 1604 O O . ARG A 1 215 ? 25.361 1.518 -22.340 1.00 74.50 215 ARG A O 1
ATOM 1611 N N . ILE A 1 216 ? 25.397 -0.253 -23.742 1.00 76.81 216 ILE A N 1
ATOM 1612 C CA . ILE A 1 216 ? 24.018 -0.696 -23.485 1.00 76.81 216 ILE A CA 1
ATOM 1613 C C . ILE A 1 216 ? 23.859 -1.073 -22.008 1.00 76.81 216 ILE A C 1
ATOM 1615 O O . ILE A 1 216 ? 22.931 -0.597 -21.353 1.00 76.81 216 ILE A O 1
ATOM 1619 N N . LEU A 1 217 ? 24.797 -1.856 -21.461 1.00 79.88 217 LEU A N 1
ATOM 1620 C CA . LEU A 1 217 ? 24.806 -2.240 -20.050 1.00 79.88 217 LEU A CA 1
ATOM 1621 C C . LEU A 1 217 ? 24.853 -1.016 -19.129 1.00 79.88 217 LEU A C 1
ATOM 1623 O O . LEU A 1 217 ? 24.058 -0.919 -18.196 1.00 79.88 217 LEU A O 1
ATOM 1627 N N . CYS A 1 218 ? 25.755 -0.067 -19.394 1.00 79.56 218 CYS A N 1
ATOM 1628 C CA . CYS A 1 218 ? 25.875 1.148 -18.594 1.00 79.56 218 CYS A CA 1
ATOM 1629 C C . CYS A 1 218 ? 24.602 2.002 -18.648 1.00 79.56 218 CYS A C 1
ATOM 1631 O O . CYS A 1 218 ? 24.149 2.459 -17.602 1.00 79.56 218 CYS A O 1
ATOM 1633 N N . SER A 1 219 ? 24.009 2.204 -19.828 1.00 81.31 219 SER A N 1
ATOM 1634 C CA . SER A 1 219 ? 22.782 2.999 -19.982 1.00 81.31 219 SER A CA 1
ATOM 1635 C C . SER A 1 219 ? 21.586 2.338 -19.286 1.00 81.31 219 SER A C 1
ATOM 1637 O O . SER A 1 219 ? 20.897 2.977 -18.485 1.00 81.31 219 SER A O 1
ATOM 1639 N N . ALA A 1 220 ? 21.401 1.029 -19.492 1.00 82.88 220 ALA A N 1
ATOM 1640 C CA . ALA A 1 220 ? 20.357 0.251 -18.831 1.00 82.88 220 ALA A CA 1
ATOM 1641 C C . ALA A 1 220 ? 20.521 0.261 -17.304 1.00 82.88 220 ALA A C 1
ATOM 1643 O O . ALA A 1 220 ? 19.545 0.468 -16.583 1.00 82.88 220 ALA A O 1
ATOM 1644 N N . TYR A 1 221 ? 21.752 0.118 -16.803 1.00 82.69 221 TYR A N 1
ATOM 1645 C CA . TYR A 1 221 ? 22.047 0.172 -15.372 1.00 82.69 221 TYR A CA 1
ATOM 1646 C C . TYR A 1 221 ? 21.754 1.545 -14.761 1.00 82.69 221 TYR A C 1
ATOM 1648 O O . TYR A 1 221 ? 21.129 1.632 -13.708 1.00 82.69 221 TYR A O 1
ATOM 1656 N N . LEU A 1 222 ? 22.174 2.633 -15.413 1.00 81.88 222 LEU A N 1
ATOM 1657 C CA . LEU A 1 222 ? 21.962 3.984 -14.887 1.00 81.88 222 LEU A CA 1
ATOM 1658 C C . LEU A 1 222 ? 20.470 4.310 -14.763 1.00 81.88 222 LEU A C 1
ATOM 1660 O O . LEU A 1 222 ? 20.023 4.763 -13.708 1.00 81.88 222 LEU A O 1
ATOM 1664 N N . ASN A 1 223 ? 19.693 4.025 -15.809 1.00 83.75 223 ASN A N 1
ATOM 1665 C CA . ASN A 1 223 ? 18.258 4.300 -15.817 1.00 83.75 223 ASN A CA 1
ATOM 1666 C C . ASN A 1 223 ? 17.491 3.374 -14.861 1.00 83.75 223 ASN A C 1
ATOM 1668 O O . ASN A 1 223 ? 16.596 3.830 -14.148 1.00 83.75 223 ASN A O 1
ATOM 1672 N N . SER A 1 224 ? 17.883 2.101 -14.768 1.00 83.88 224 SER A N 1
ATOM 1673 C CA . SER A 1 224 ? 17.275 1.146 -13.837 1.00 83.88 224 SER A CA 1
ATOM 1674 C C . SER A 1 224 ? 17.586 1.453 -12.368 1.00 83.88 224 SER A C 1
ATOM 1676 O O . SER A 1 224 ? 16.695 1.344 -11.525 1.00 83.88 224 SER A O 1
ATOM 1678 N N . ALA A 1 225 ? 18.805 1.894 -12.042 1.00 82.25 225 ALA A N 1
ATOM 1679 C CA . ALA A 1 225 ? 19.185 2.277 -10.682 1.00 82.25 225 ALA A CA 1
ATOM 1680 C C . ALA A 1 225 ? 18.454 3.546 -10.217 1.00 82.25 225 ALA A C 1
ATOM 1682 O O . ALA A 1 225 ? 17.950 3.597 -9.090 1.00 82.25 225 ALA A O 1
ATOM 1683 N N . LEU A 1 226 ? 18.328 4.550 -11.092 1.00 82.31 226 LEU A N 1
ATOM 1684 C CA . LEU A 1 226 ? 17.542 5.759 -10.817 1.00 82.31 226 LEU A CA 1
ATOM 1685 C C . LEU A 1 226 ? 16.063 5.429 -10.601 1.00 82.31 226 LEU A C 1
ATOM 1687 O O . LEU A 1 226 ? 15.457 5.886 -9.631 1.00 82.31 226 LEU A O 1
ATOM 1691 N N . LEU A 1 227 ? 15.486 4.593 -11.463 1.00 84.69 227 LEU A N 1
ATOM 1692 C CA . LEU A 1 227 ? 14.103 4.144 -11.337 1.00 84.69 227 LEU A CA 1
ATOM 1693 C C . LEU A 1 227 ? 13.863 3.369 -10.035 1.00 84.69 227 LEU A C 1
ATOM 1695 O O . LEU A 1 227 ? 12.883 3.627 -9.336 1.00 84.69 227 LEU A O 1
ATOM 1699 N N . PHE A 1 228 ? 14.744 2.425 -9.701 1.00 84.62 228 PHE A N 1
ATOM 1700 C CA . PHE A 1 228 ? 14.593 1.583 -8.517 1.00 84.62 228 PHE A CA 1
ATOM 1701 C C . PHE A 1 228 ? 14.687 2.405 -7.227 1.00 84.62 228 PHE A C 1
ATOM 1703 O O . PHE A 1 228 ? 13.803 2.313 -6.376 1.00 84.62 228 PHE A O 1
ATOM 1710 N N . SER A 1 229 ? 15.716 3.249 -7.105 1.00 79.62 229 SER A N 1
ATOM 1711 C CA . SER A 1 229 ? 15.936 4.102 -5.928 1.00 79.62 229 SER A CA 1
ATOM 1712 C C . SER A 1 229 ? 14.814 5.126 -5.727 1.00 79.62 229 SER A C 1
ATOM 1714 O O . SER A 1 229 ? 14.280 5.241 -4.622 1.00 79.62 229 SER A O 1
ATOM 1716 N N . SER A 1 230 ? 14.385 5.815 -6.790 1.00 79.81 230 SER A N 1
ATOM 1717 C CA . SER A 1 230 ? 13.268 6.771 -6.724 1.00 79.81 230 SER A CA 1
ATOM 1718 C C . SER A 1 230 ? 11.936 6.095 -6.382 1.00 79.81 230 SER A C 1
ATOM 1720 O O . SER A 1 230 ? 11.195 6.585 -5.525 1.00 79.81 230 SER A O 1
ATOM 1722 N N . SER A 1 231 ? 11.657 4.927 -6.968 1.00 81.75 231 SER A N 1
ATOM 1723 C CA . SER A 1 231 ? 10.453 4.145 -6.658 1.00 81.75 231 SER A CA 1
ATOM 1724 C C . SER A 1 231 ? 10.464 3.646 -5.212 1.00 81.75 231 SER A C 1
ATOM 1726 O O . SER A 1 231 ? 9.467 3.776 -4.501 1.00 81.75 231 SER A O 1
ATOM 1728 N N . ALA A 1 232 ? 11.594 3.114 -4.741 1.00 82.00 232 ALA A N 1
ATOM 1729 C CA . ALA A 1 232 ? 11.741 2.646 -3.368 1.00 82.00 232 ALA A CA 1
ATOM 1730 C C . ALA A 1 232 ? 11.563 3.796 -2.365 1.00 82.00 232 ALA A C 1
ATOM 1732 O O . ALA A 1 232 ? 10.846 3.640 -1.377 1.00 82.00 232 ALA A O 1
ATOM 1733 N N . ALA A 1 233 ? 12.152 4.965 -2.627 1.00 75.56 233 ALA A N 1
ATOM 1734 C CA . ALA A 1 233 ? 11.977 6.155 -1.801 1.00 75.56 233 ALA A CA 1
ATOM 1735 C C . ALA A 1 233 ? 10.502 6.585 -1.717 1.00 75.56 233 ALA A C 1
ATOM 1737 O O . ALA A 1 233 ? 9.972 6.760 -0.618 1.00 75.56 233 ALA A O 1
ATOM 1738 N N . PHE A 1 234 ? 9.817 6.672 -2.862 1.00 77.31 234 PHE A N 1
ATOM 1739 C CA . PHE A 1 234 ? 8.408 7.056 -2.932 1.00 77.31 234 PHE A CA 1
ATOM 1740 C C . PHE A 1 234 ? 7.499 6.070 -2.183 1.00 77.31 234 PHE A C 1
ATOM 1742 O O . PHE A 1 234 ? 6.747 6.451 -1.284 1.00 77.31 234 PHE A O 1
ATOM 1749 N N . PHE A 1 235 ? 7.593 4.774 -2.488 1.00 76.81 235 PHE A N 1
ATOM 1750 C CA . PHE A 1 235 ? 6.710 3.768 -1.894 1.00 76.81 235 PHE A CA 1
ATOM 1751 C C . PHE A 1 235 ? 7.005 3.486 -0.419 1.00 76.81 235 PHE A C 1
ATOM 1753 O O . PHE A 1 235 ? 6.137 2.976 0.295 1.00 76.81 235 PHE A O 1
ATOM 1760 N N . ARG A 1 236 ? 8.187 3.860 0.078 1.00 76.31 236 ARG A N 1
ATOM 1761 C CA . ARG A 1 236 ? 8.511 3.796 1.509 1.00 76.31 236 ARG A CA 1
ATOM 1762 C C . ARG A 1 236 ? 7.661 4.746 2.339 1.00 76.31 236 ARG A C 1
ATOM 1764 O O . ARG A 1 236 ? 7.352 4.394 3.476 1.00 76.31 236 ARG A O 1
ATOM 1771 N N . LEU A 1 237 ? 7.233 5.872 1.765 1.00 70.94 237 LEU A N 1
ATOM 1772 C CA . LEU A 1 237 ? 6.291 6.797 2.402 1.00 70.94 237 LEU A CA 1
ATOM 1773 C C . LEU A 1 237 ? 4.896 6.174 2.569 1.00 70.94 237 LEU A C 1
ATOM 1775 O O . LEU A 1 237 ? 4.197 6.498 3.522 1.00 70.94 237 LEU A O 1
ATOM 1779 N N . LEU A 1 238 ? 4.508 5.256 1.676 1.00 69.88 238 LEU A N 1
ATOM 1780 C CA . LEU A 1 238 ? 3.157 4.683 1.624 1.00 69.88 238 LEU A CA 1
ATOM 1781 C C . LEU A 1 238 ? 3.032 3.321 2.328 1.00 69.88 238 LEU A C 1
ATOM 1783 O O . LEU A 1 238 ? 2.030 3.057 2.987 1.00 69.88 238 LEU A O 1
ATOM 1787 N N . TYR A 1 239 ? 4.034 2.446 2.200 1.00 69.06 239 TYR A N 1
ATOM 1788 C CA . TYR A 1 239 ? 3.932 1.032 2.601 1.00 69.06 239 TYR A CA 1
ATOM 1789 C C . TYR A 1 239 ? 5.047 0.560 3.549 1.00 69.06 239 TYR A C 1
ATOM 1791 O O . TYR A 1 239 ? 5.114 -0.623 3.898 1.00 69.06 239 TYR A O 1
ATOM 1799 N N . GLY A 1 240 ? 5.954 1.454 3.957 1.00 70.44 240 GLY A N 1
ATOM 1800 C CA . GLY A 1 240 ? 7.153 1.093 4.716 1.00 70.44 240 GLY A CA 1
ATOM 1801 C C . GLY A 1 240 ? 8.171 0.283 3.897 1.00 70.44 240 GLY A C 1
ATOM 1802 O O . GLY A 1 240 ? 8.034 0.101 2.691 1.00 70.44 240 GLY A O 1
ATOM 1803 N N . GLY A 1 241 ? 9.232 -0.213 4.547 1.00 70.12 241 GLY A N 1
ATOM 1804 C CA . GLY A 1 241 ? 10.418 -0.736 3.845 1.00 70.12 241 GLY A CA 1
ATOM 1805 C C . GLY A 1 241 ? 10.183 -1.960 2.947 1.00 70.12 241 GLY A C 1
ATOM 1806 O O . GLY A 1 241 ? 10.673 -1.996 1.824 1.00 70.12 241 GLY A O 1
ATOM 1807 N N . ARG A 1 242 ? 9.415 -2.962 3.402 1.00 75.19 242 ARG A N 1
ATOM 1808 C CA . ARG A 1 242 ? 9.158 -4.178 2.598 1.00 75.19 242 ARG A CA 1
ATOM 1809 C C . ARG A 1 242 ? 8.240 -3.905 1.408 1.00 75.19 242 ARG A C 1
ATOM 1811 O O . ARG A 1 242 ? 8.483 -4.426 0.325 1.00 75.19 242 ARG A O 1
ATOM 1818 N N . GLY A 1 243 ? 7.209 -3.084 1.606 1.00 75.62 243 GLY A N 1
ATOM 1819 C CA . GLY A 1 243 ? 6.298 -2.717 0.525 1.00 75.62 243 GLY A CA 1
ATOM 1820 C C . GLY A 1 243 ? 6.956 -1.832 -0.521 1.00 75.62 243 GLY A C 1
ATOM 1821 O O . GLY A 1 243 ? 6.735 -2.036 -1.710 1.00 75.62 243 GLY A O 1
ATOM 1822 N N . ALA A 1 244 ? 7.833 -0.928 -0.084 1.00 79.56 244 ALA A N 1
ATOM 1823 C CA . ALA A 1 244 ? 8.653 -0.115 -0.969 1.00 79.56 244 ALA A CA 1
ATOM 1824 C C . ALA A 1 244 ? 9.497 -0.948 -1.929 1.00 79.56 244 ALA A C 1
ATOM 1826 O O . ALA A 1 244 ? 9.475 -0.711 -3.133 1.00 79.56 244 ALA A O 1
ATOM 1827 N N . LEU A 1 245 ? 10.198 -1.949 -1.391 1.00 82.56 245 LEU A N 1
ATOM 1828 C CA . LEU A 1 245 ? 11.026 -2.843 -2.188 1.00 82.56 245 LEU A CA 1
ATOM 1829 C C . LEU A 1 245 ? 10.182 -3.610 -3.203 1.00 82.56 245 LEU A C 1
ATOM 1831 O O . LEU A 1 245 ? 10.529 -3.600 -4.375 1.00 82.56 245 LEU A O 1
ATOM 1835 N N . ALA A 1 246 ? 9.054 -4.206 -2.805 1.00 85.31 246 ALA A N 1
ATOM 1836 C CA . ALA A 1 246 ? 8.204 -4.963 -3.730 1.00 85.31 246 ALA A CA 1
ATOM 1837 C C . ALA A 1 246 ? 7.733 -4.115 -4.928 1.00 85.31 246 ALA A C 1
ATOM 1839 O O . ALA A 1 246 ? 7.882 -4.537 -6.075 1.00 85.31 246 ALA A O 1
ATOM 1840 N N . HIS A 1 247 ? 7.250 -2.894 -4.673 1.00 83.69 247 HIS A N 1
ATOM 1841 C CA . HIS A 1 247 ? 6.830 -1.972 -5.735 1.00 83.69 247 HIS A CA 1
ATOM 1842 C C . HIS A 1 247 ? 8.008 -1.471 -6.587 1.00 83.69 247 HIS A C 1
ATOM 1844 O O . HIS A 1 247 ? 7.886 -1.385 -7.807 1.00 83.69 247 HIS A O 1
ATOM 1850 N N . ALA A 1 248 ? 9.177 -1.211 -5.991 1.00 86.81 248 ALA A N 1
ATOM 1851 C CA . ALA A 1 248 ? 10.387 -0.856 -6.740 1.00 86.81 248 ALA A CA 1
ATOM 1852 C C . ALA A 1 248 ? 10.889 -2.012 -7.62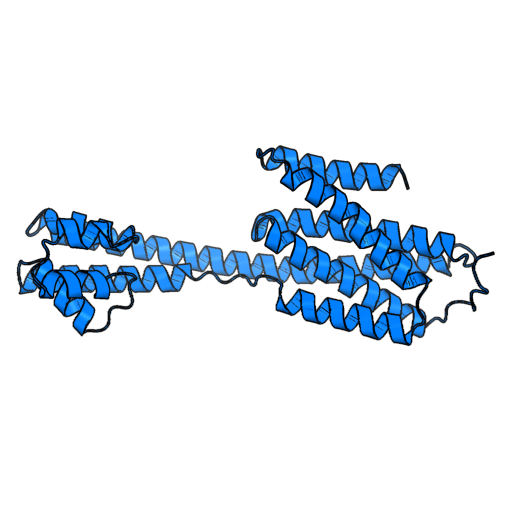6 1.00 86.81 248 ALA A C 1
ATOM 1854 O O . ALA A 1 248 ? 11.305 -1.795 -8.762 1.00 86.81 248 ALA A O 1
ATOM 1855 N N . THR A 1 249 ? 10.783 -3.253 -7.140 1.00 88.12 249 THR A N 1
ATOM 1856 C CA . THR A 1 249 ? 11.115 -4.463 -7.912 1.00 88.12 249 THR A CA 1
ATOM 1857 C C . THR A 1 249 ? 10.168 -4.619 -9.102 1.00 88.12 249 THR A C 1
ATOM 1859 O O . THR A 1 249 ? 10.598 -4.981 -10.194 1.00 88.12 249 THR A O 1
ATOM 1862 N N . GLN A 1 250 ? 8.884 -4.306 -8.908 1.00 89.69 250 GLN A N 1
ATOM 1863 C CA . GLN A 1 250 ? 7.889 -4.309 -9.977 1.00 89.69 250 GLN A CA 1
ATOM 1864 C C . GLN A 1 250 ? 8.193 -3.242 -11.040 1.00 89.69 250 GLN A C 1
ATOM 1866 O O . GLN A 1 250 ? 8.151 -3.540 -12.235 1.00 89.69 250 GLN A O 1
ATOM 1871 N N . ALA A 1 251 ? 8.541 -2.019 -10.629 1.00 88.25 251 ALA A N 1
ATOM 1872 C CA . ALA A 1 251 ? 8.956 -0.956 -11.548 1.00 88.25 251 ALA A CA 1
ATOM 1873 C C . ALA A 1 251 ? 10.194 -1.372 -12.364 1.00 88.25 251 ALA A C 1
ATOM 1875 O O . ALA A 1 251 ? 10.222 -1.221 -13.582 1.00 88.25 251 ALA A O 1
ATOM 1876 N N . LEU A 1 252 ? 11.183 -1.992 -11.718 1.00 90.44 252 LEU A N 1
ATOM 1877 C CA . LEU A 1 252 ? 12.380 -2.502 -12.385 1.00 90.44 252 LEU A CA 1
ATOM 1878 C C . LEU A 1 252 ? 12.066 -3.610 -13.405 1.00 90.44 252 LEU A C 1
ATOM 1880 O O . LEU A 1 252 ? 12.552 -3.571 -14.535 1.00 90.44 252 LEU A O 1
ATOM 1884 N N . ALA A 1 253 ? 11.240 -4.590 -13.031 1.00 89.94 253 ALA A N 1
ATOM 1885 C CA . ALA A 1 253 ? 10.860 -5.684 -13.924 1.00 89.94 253 ALA A CA 1
ATOM 1886 C C . ALA A 1 253 ? 10.075 -5.179 -15.145 1.00 89.94 253 ALA A C 1
ATOM 1888 O O . ALA A 1 253 ? 10.336 -5.598 -16.271 1.00 89.94 253 ALA A O 1
ATOM 1889 N N . THR A 1 254 ? 9.146 -4.244 -14.932 1.00 89.44 254 THR A N 1
ATOM 1890 C CA . THR A 1 254 ? 8.353 -3.640 -16.015 1.00 89.44 254 THR A CA 1
ATOM 1891 C C . THR A 1 254 ? 9.197 -2.771 -16.945 1.00 89.44 254 THR A C 1
ATOM 1893 O O . THR A 1 254 ? 8.997 -2.825 -18.155 1.00 89.44 254 THR A O 1
ATOM 1896 N N . PHE A 1 255 ? 10.191 -2.049 -16.420 1.00 90.06 255 PHE A N 1
ATOM 1897 C CA . PHE A 1 255 ? 11.167 -1.315 -17.228 1.00 90.06 255 PHE A CA 1
ATOM 1898 C C . PHE A 1 255 ? 11.941 -2.231 -18.182 1.00 90.06 255 PHE A C 1
ATOM 1900 O O . PHE A 1 255 ? 11.975 -1.982 -19.386 1.00 90.06 255 PHE A O 1
ATOM 1907 N N . HIS A 1 256 ? 12.517 -3.323 -17.675 1.00 88.06 256 HIS A N 1
ATOM 1908 C CA . HIS A 1 256 ? 13.270 -4.253 -18.519 1.00 88.06 256 HIS A CA 1
ATOM 1909 C C . HIS A 1 256 ? 12.383 -5.052 -19.479 1.00 88.06 256 HIS A C 1
ATOM 1911 O O . HIS A 1 256 ? 12.819 -5.372 -20.586 1.00 88.06 256 HIS A O 1
ATOM 1917 N N . LEU A 1 257 ? 11.128 -5.327 -19.112 1.00 88.31 257 LEU A N 1
ATOM 1918 C CA . LEU A 1 257 ? 10.149 -5.891 -20.038 1.00 88.31 257 LEU A CA 1
ATOM 1919 C C . LEU A 1 257 ? 9.877 -4.928 -21.204 1.00 88.31 257 LEU A C 1
ATOM 1921 O O . LEU A 1 257 ? 9.943 -5.342 -22.358 1.00 88.31 257 LEU A O 1
ATOM 1925 N N . ALA A 1 258 ? 9.640 -3.645 -20.914 1.00 85.88 258 ALA A N 1
ATOM 1926 C CA . ALA A 1 258 ? 9.427 -2.620 -21.935 1.00 85.88 258 ALA A CA 1
ATOM 1927 C C . ALA A 1 258 ? 10.654 -2.453 -22.846 1.00 85.88 258 ALA A C 1
ATOM 1929 O O . ALA A 1 258 ? 10.504 -2.396 -24.065 1.00 85.88 258 ALA A O 1
ATOM 1930 N N . LEU A 1 259 ? 11.865 -2.452 -22.277 1.00 83.81 259 LEU A N 1
ATOM 1931 C CA . LEU A 1 259 ? 13.108 -2.441 -23.054 1.00 83.81 259 LEU A CA 1
ATOM 1932 C C . LEU A 1 259 ? 13.251 -3.671 -23.953 1.00 83.81 259 LEU A C 1
ATOM 1934 O O . LEU A 1 259 ? 13.680 -3.533 -25.091 1.00 83.81 259 LEU A O 1
ATOM 1938 N N . THR A 1 260 ? 12.885 -4.858 -23.459 1.00 85.25 260 THR A N 1
ATOM 1939 C CA . THR A 1 260 ? 12.963 -6.109 -24.232 1.00 85.25 260 THR A CA 1
ATOM 1940 C C . THR A 1 260 ? 12.009 -6.076 -25.421 1.00 85.25 260 THR A C 1
ATOM 1942 O O . THR A 1 260 ? 12.410 -6.387 -26.539 1.00 85.25 260 THR A O 1
ATOM 1945 N N . LEU A 1 261 ? 10.766 -5.645 -25.192 1.00 84.69 261 LEU A N 1
ATOM 1946 C CA . LEU A 1 261 ? 9.770 -5.483 -26.251 1.00 84.69 261 LEU A CA 1
ATOM 1947 C C . LEU A 1 261 ? 10.230 -4.458 -27.294 1.00 84.69 261 LEU A C 1
ATOM 1949 O O . LEU A 1 261 ? 10.112 -4.702 -28.490 1.00 84.69 261 LEU A O 1
ATOM 1953 N N . ALA A 1 262 ? 10.807 -3.340 -26.853 1.00 79.75 262 ALA A N 1
ATOM 1954 C CA . ALA A 1 262 ? 11.331 -2.330 -27.762 1.00 79.75 262 ALA A CA 1
ATOM 1955 C C . ALA A 1 262 ? 12.550 -2.823 -28.565 1.00 79.75 262 ALA A C 1
ATOM 1957 O O . ALA A 1 262 ? 12.635 -2.544 -29.757 1.00 79.75 262 ALA A O 1
ATOM 1958 N N . SER A 1 263 ? 13.461 -3.597 -27.959 1.00 76.69 263 SER A N 1
ATOM 1959 C CA . SER A 1 263 ? 14.611 -4.176 -28.673 1.00 76.69 263 SER A CA 1
ATOM 1960 C C . SER A 1 263 ? 14.227 -5.280 -29.659 1.00 76.69 263 SER A C 1
ATOM 1962 O O . SER A 1 263 ? 14.953 -5.509 -30.612 1.00 76.69 263 SER A O 1
A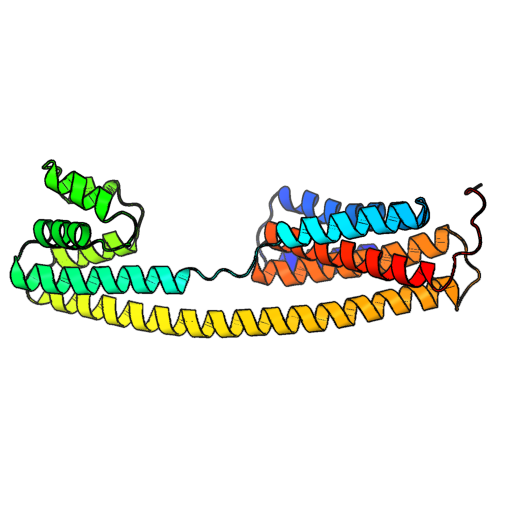TOM 1964 N N . MET A 1 264 ? 13.090 -5.955 -29.470 1.00 77.62 264 MET A N 1
ATOM 1965 C CA . MET A 1 264 ? 12.574 -6.907 -30.467 1.00 77.62 264 MET A CA 1
ATOM 1966 C C . MET A 1 264 ? 12.032 -6.197 -31.718 1.00 77.62 264 MET A C 1
ATOM 1968 O O . MET A 1 264 ? 12.065 -6.756 -32.809 1.00 77.62 264 MET A O 1
ATOM 1972 N N . LEU A 1 265 ? 11.534 -4.962 -31.574 1.00 74.12 265 LEU A N 1
ATOM 1973 C CA . LEU A 1 265 ? 11.084 -4.130 -32.699 1.00 74.12 265 LEU A CA 1
ATOM 1974 C C . LEU A 1 265 ? 12.256 -3.465 -33.438 1.00 74.12 265 LEU A C 1
ATOM 1976 O O . LEU A 1 265 ? 12.128 -3.134 -34.615 1.00 74.12 265 LEU A O 1
ATOM 1980 N N . TRP A 1 266 ? 13.389 -3.278 -32.756 1.00 66.38 266 TRP A N 1
ATOM 1981 C CA . TRP A 1 266 ? 14.629 -2.742 -33.312 1.00 66.38 266 TRP A CA 1
ATOM 1982 C C . TRP A 1 266 ? 15.807 -3.648 -32.919 1.00 66.38 266 TRP A C 1
ATOM 1984 O O . TRP A 1 266 ? 16.426 -3.409 -31.874 1.00 66.38 266 TRP A O 1
ATOM 1994 N N . PRO A 1 267 ? 16.090 -4.708 -33.705 1.00 60.69 267 PRO A N 1
ATOM 1995 C CA . PRO A 1 267 ? 16.989 -5.776 -33.293 1.00 60.69 267 PRO A CA 1
ATOM 1996 C C . PRO A 1 267 ? 18.368 -5.231 -32.932 1.00 60.69 267 PRO A C 1
ATOM 1998 O O . PRO A 1 267 ? 18.961 -4.423 -33.652 1.00 60.69 267 PRO A O 1
ATOM 2001 N N . LEU A 1 268 ? 18.881 -5.701 -31.795 1.00 57.66 268 LEU A N 1
ATOM 2002 C CA . LEU A 1 268 ? 20.273 -5.502 -31.418 1.00 57.66 268 LEU A CA 1
ATOM 2003 C C . LEU A 1 268 ? 21.154 -6.000 -32.570 1.00 57.66 268 LEU A C 1
ATOM 2005 O O . LEU A 1 268 ? 20.939 -7.121 -33.041 1.00 57.66 268 LEU A O 1
ATOM 2009 N N . PRO A 1 269 ? 22.159 -5.234 -33.029 1.00 53.34 269 PRO A N 1
ATOM 2010 C CA . PRO A 1 269 ? 23.152 -5.827 -33.906 1.00 53.34 269 PRO A CA 1
ATOM 2011 C C . PRO A 1 269 ? 23.772 -6.995 -33.161 1.00 53.34 269 PRO A C 1
ATOM 2013 O O . PRO A 1 269 ? 24.094 -6.874 -31.977 1.00 53.34 269 PRO A O 1
ATOM 2016 N N . ALA A 1 270 ? 23.855 -8.131 -33.852 1.00 45.91 270 ALA A N 1
ATOM 2017 C CA . ALA A 1 270 ? 24.330 -9.383 -33.297 1.00 45.91 270 ALA A CA 1
ATOM 2018 C C . ALA A 1 270 ? 25.642 -9.140 -32.545 1.00 45.91 270 ALA A C 1
ATOM 2020 O O . ALA A 1 270 ? 26.698 -8.940 -33.144 1.00 45.91 270 ALA A O 1
ATOM 2021 N N . SER A 1 271 ? 25.565 -9.118 -31.216 1.00 42.34 271 SER A N 1
ATOM 2022 C CA . SER A 1 271 ? 26.748 -9.047 -30.385 1.00 42.34 271 SER A CA 1
ATOM 2023 C C . SER A 1 271 ? 27.451 -10.385 -30.542 1.00 42.34 271 SER A C 1
ATOM 2025 O O . SER A 1 271 ? 27.003 -11.397 -29.998 1.00 42.34 271 SER A O 1
ATOM 2027 N N . GLY A 1 272 ? 28.557 -10.394 -31.286 1.00 44.12 272 GLY A N 1
ATOM 2028 C CA . GLY A 1 272 ? 29.587 -11.397 -31.061 1.00 44.12 272 GLY A CA 1
ATOM 2029 C C . GLY A 1 272 ? 29.931 -11.428 -29.563 1.00 44.12 272 GLY A C 1
ATOM 2030 O O . GLY A 1 272 ? 29.770 -10.408 -28.882 1.00 44.12 272 GLY A O 1
ATOM 2031 N N . PRO A 1 273 ? 30.347 -12.586 -29.023 1.00 38.62 273 PRO A N 1
ATOM 2032 C CA . PRO A 1 273 ? 30.673 -12.709 -27.608 1.00 38.62 273 PRO A CA 1
ATOM 2033 C C . PRO A 1 273 ? 31.659 -11.610 -27.199 1.00 38.62 273 PRO A C 1
ATOM 2035 O O . PRO A 1 273 ? 32.580 -11.298 -27.955 1.00 38.62 273 PRO A O 1
ATOM 2038 N N . LEU A 1 274 ? 31.434 -11.027 -26.016 1.00 41.59 274 LEU A N 1
ATOM 2039 C CA . LEU A 1 274 ? 32.370 -10.109 -25.362 1.00 41.59 274 LEU A CA 1
ATOM 2040 C C . LEU A 1 274 ? 33.767 -10.753 -25.393 1.00 41.59 274 LEU A C 1
ATOM 2042 O O . LEU A 1 274 ? 33.966 -11.791 -24.760 1.00 41.59 274 LEU A O 1
ATOM 2046 N N . LYS A 1 275 ? 34.682 -10.185 -26.186 1.00 36.31 275 LYS A N 1
ATOM 2047 C CA . LYS A 1 275 ? 36.110 -10.520 -26.158 1.00 36.31 275 LYS A CA 1
ATOM 2048 C C . LYS A 1 275 ? 36.799 -9.737 -25.053 1.00 36.31 275 LYS A C 1
ATOM 2050 O O . LYS A 1 275 ? 36.424 -8.557 -24.867 1.00 36.31 275 LYS A O 1
#

Secondary structure (DSSP, 8-state):
-HHHHHHHHHHHHHHHHHT----THHHHHHHHHHHHHHHHHHHHHHS-HHHHHHHHHHHHHHHHHHSPP---THHHHHHHHHHHHHHHHHHHHHHS-HHHHHHHHHHTT---TTHHHHHHHHHTT--HHHHHHH---HHHHHHHHHHTT-HHHHHHHHHHHHHHHHHHHHHHHHHHHHHHHHHHHHHHHHHHHHHHHHHHHHIIIIISS---HHHHHHHHHHHHHHHHHHHHHHHHHHHHHHHHHHHHHHHHHHHHHHHHHHHHHSPPP------